Protein 9HEH (pdb70)

Foldseek 3Di:
DDPVVLVVVLQVLQQVLQVVLLVLLLVVLVLFVVLFVVLLVVLVVQQVVAQHDLVVNVVSQQVSCLVPVQWFKKWWWWDQCLRHNPQCVPCPPPQADVSSTSIKMWGAEPVRHIDIHGDDCCPPPPVNCLWVVCQVVVAWAKDQWDWDDDNHDIFIKIWTKGFNADPRHGTIIMITMGTLVSSQCSQQPSCPLVVQKGKWKAWLQQQTSYDPPVVRHSPHDPDDVVVNVCSPVQHKDKDWDQDPVVRFTKIKIKHWNDHPPNPRTIIMMIIHTSVSSSVVVVVD

Structure (mmCIF, N/CA/C/O backbone):
data_9HEH
#
_entry.id   9HEH
#
_cell.length_a   41.714
_cell.length_b   67.185
_cell.length_c   53.824
_cell.angle_alpha   90.00
_cell.angle_beta   97.60
_cell.angle_gamma   90.00
#
_symmetry.space_group_name_H-M   'P 1 21 1'
#
loop_
_entity.id
_entity.type
_entity.pdbx_description
1 polymer 'Methyl-accepting chemotaxis protein'
2 non-polymer 'CHOLINE ION'
3 non-polymer GLYCEROL
4 non-polymer 1,2-ETHANEDIOL
5 non-polymer 'SULFATE ION'
6 water water
#
loop_
_atom_site.group_PDB
_atom_site.id
_atom_site.type_symbol
_atom_site.label_atom_id
_atom_site.label_alt_id
_atom_site.label_comp_id
_atom_site.label_asym_id
_atom_site.label_entity_id
_atom_site.label_seq_id
_atom_site.pdbx_PDB_ins_code
_atom_site.Cartn_x
_atom_site.Cartn_y
_atom_site.Cartn_z
_atom_site.occupancy
_atom_site.B_iso_or_equiv
_atom_site.auth_seq_id
_atom_site.auth_comp_id
_atom_site.auth_asym_id
_atom_site.auth_atom_id
_atom_site.pdbx_PDB_model_num
ATOM 1 N N . GLN A 1 23 ? -22.591 45.778 9.030 1.00 84.96 23 GLN A N 1
ATOM 2 C CA A GLN A 1 23 ? -21.472 44.893 9.336 0.64 88.99 23 GLN A CA 1
ATOM 3 C CA B GLN A 1 23 ? -21.456 44.919 9.347 0.36 88.98 23 GLN A CA 1
ATOM 4 C C . GLN A 1 23 ? -20.389 44.971 8.259 1.00 90.56 23 GLN A C 1
ATOM 5 O O . GLN A 1 23 ? -20.697 44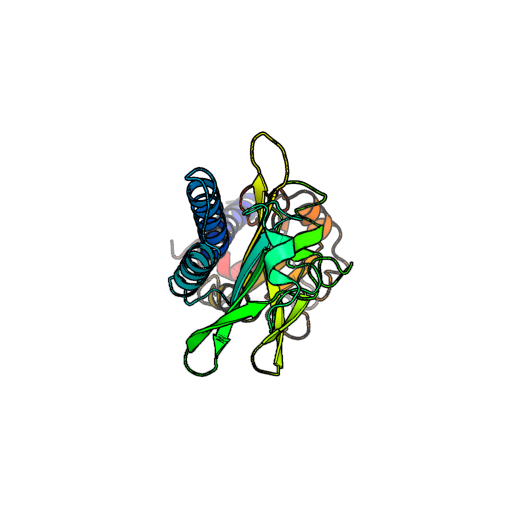.980 7.064 1.00 77.86 23 GLN A O 1
ATOM 16 N N . SER A 1 24 ? -19.127 45.016 8.685 1.00 78.14 24 SER A N 1
ATOM 17 C CA . SER A 1 24 ? -18.014 44.983 7.749 1.00 78.93 24 SER A CA 1
ATOM 18 C C . SER A 1 24 ? -17.843 43.570 7.190 1.00 84.51 24 SER A C 1
ATOM 19 O O . SER A 1 24 ? -18.431 42.600 7.681 1.00 65.47 24 SER A O 1
ATOM 22 N N . GLY A 1 25 ? -17.019 43.459 6.143 1.00 83.65 25 GLY A N 1
ATOM 23 C CA . GLY A 1 25 ? -16.771 42.159 5.540 1.00 80.87 25 GLY A CA 1
ATOM 24 C C . GLY A 1 25 ? -16.199 41.144 6.513 1.00 77.62 25 GLY A C 1
ATOM 25 O O . GLY A 1 25 ? -16.463 39.945 6.391 1.00 60.15 25 GLY A O 1
ATOM 26 N N . GLN A 1 26 ? -15.415 41.606 7.491 1.00 90.67 26 GLN A N 1
ATOM 27 C CA . GLN A 1 26 ? -14.869 40.705 8.501 1.00 86.30 26 GLN A CA 1
ATOM 28 C C . GLN A 1 26 ? -15.897 40.346 9.567 1.00 82.15 26 GLN A C 1
ATOM 29 O O . GLN A 1 26 ? -15.853 39.236 10.112 1.00 62.26 26 GLN A O 1
ATOM 35 N N . GLN A 1 27 ? -16.822 41.258 9.879 1.00 64.89 27 GLN A N 1
ATOM 36 C CA . GLN A 1 27 ? -17.908 40.914 10.793 1.00 76.71 27 GLN A CA 1
ATOM 37 C C . GLN A 1 27 ? -18.868 39.916 10.156 1.00 69.77 27 GLN A C 1
ATOM 38 O O . GLN A 1 27 ? -19.335 38.984 10.823 1.00 37.82 27 GLN A O 1
ATOM 44 N N . GLN A 1 28 ? -19.170 40.089 8.865 1.00 54.65 28 GLN A N 1
ATOM 45 C CA . GLN A 1 28 ? -20.028 39.127 8.179 1.00 56.62 28 GLN A CA 1
ATOM 46 C C . GLN A 1 28 ? -19.359 37.761 8.077 1.00 56.26 28 GLN A C 1
ATOM 47 O O . GLN A 1 28 ? -20.018 36.732 8.267 1.00 38.69 28 GLN A O 1
ATOM 53 N N . LYS A 1 29 ? -18.053 37.731 7.777 1.00 49.04 29 LYS A N 1
ATOM 54 C CA . LYS A 1 29 ? -17.323 36.465 7.764 1.00 63.86 29 LYS A CA 1
ATOM 55 C C . LYS A 1 29 ? -17.399 35.772 9.117 1.00 50.82 29 LYS A C 1
ATOM 56 O O . LYS A 1 29 ? -17.649 34.564 9.188 1.00 38.26 29 LYS A O 1
ATOM 62 N N . THR A 1 30 ? -17.202 36.523 10.203 1.00 45.73 30 THR A N 1
ATOM 63 C CA . THR A 1 30 ? -17.218 35.925 11.533 1.00 45.30 30 THR A CA 1
ATOM 64 C C . THR A 1 30 ? -18.594 35.363 11.879 1.00 49.79 30 THR A C 1
ATOM 65 O O . THR A 1 30 ? -18.695 34.276 12.454 1.00 38.29 30 THR A O 1
ATOM 69 N N . THR A 1 31 ? -19.667 36.074 11.525 1.00 40.72 31 THR A N 1
ATOM 70 C CA . THR A 1 31 ? -21.001 35.592 11.873 1.00 40.57 31 THR A CA 1
ATOM 71 C C . THR A 1 31 ? -21.329 34.297 11.137 1.00 36.92 31 THR A C 1
ATOM 72 O O . THR A 1 31 ? -21.861 33.351 11.731 1.00 33.05 31 THR A O 1
ATOM 76 N N . ALA A 1 32 ? -21.022 34.230 9.844 1.00 29.99 32 ALA A N 1
ATOM 77 C CA . ALA A 1 32 ? -21.235 32.972 9.136 1.00 28.15 32 ALA A CA 1
ATOM 78 C C . ALA A 1 32 ? -20.311 31.889 9.671 1.00 31.42 32 ALA A C 1
ATOM 79 O O . ALA A 1 32 ? -20.717 30.723 9.816 1.00 25.87 32 ALA A O 1
ATOM 81 N N . GLN A 1 33 ? -19.060 32.247 9.970 1.00 31.53 33 GLN A N 1
ATOM 82 C CA . GLN A 1 33 ? -18.138 31.243 10.480 1.00 32.93 33 GLN A CA 1
ATOM 83 C C . GLN A 1 33 ? -18.604 30.714 11.829 1.00 28.56 33 GLN A C 1
ATOM 84 O O . GLN A 1 33 ? -18.498 29.514 12.091 1.00 24.43 33 GLN A O 1
ATOM 90 N N . GLN A 1 34 ? -19.171 31.581 12.680 1.00 30.14 34 GLN A N 1
ATOM 91 C CA . GLN A 1 34 ? -19.674 31.110 13.970 1.00 27.78 34 GLN A CA 1
ATOM 92 C C . GLN A 1 34 ? -20.873 30.178 13.800 1.00 28.93 34 GLN A C 1
ATOM 93 O O . GLN A 1 34 ? -20.962 29.149 14.476 1.00 28.29 34 GLN A O 1
ATOM 99 N N . LEU A 1 35 ? -21.807 30.525 12.914 1.00 27.65 35 LEU A N 1
ATOM 100 C CA A LEU A 1 35 ? -22.953 29.658 12.643 0.50 23.99 35 LEU A CA 1
ATOM 101 C CA B LEU A 1 35 ? -22.946 29.647 12.671 0.50 23.99 35 LEU A CA 1
ATOM 102 C C . LEU A 1 35 ? -22.499 28.309 12.105 1.00 24.66 35 LEU A C 1
ATOM 103 O O . LEU A 1 35 ? -22.985 27.256 12.537 1.00 25.21 35 LEU A O 1
ATOM 112 N N . LEU A 1 36 ? -21.575 28.329 11.137 1.00 22.23 36 LEU A N 1
ATOM 113 C CA . LEU A 1 36 ? -21.066 27.072 10.588 1.00 20.51 36 LEU A CA 1
ATOM 114 C C . LEU A 1 36 ? -20.375 26.247 11.660 1.00 20.41 36 LEU A C 1
ATOM 115 O O . LEU A 1 36 ? -20.589 25.034 11.752 1.00 20.76 36 LEU A O 1
ATOM 120 N N . GLU A 1 37 ? -19.553 26.884 12.490 1.00 22.70 37 GLU A N 1
ATOM 121 C CA . GLU A 1 37 ? -18.876 26.112 13.529 1.00 20.68 37 GLU A CA 1
ATOM 122 C C . GLU A 1 37 ? -19.873 25.470 14.481 1.00 22.98 37 GLU A C 1
ATOM 123 O O . GLU A 1 37 ? -19.647 24.340 14.929 1.00 22.29 37 GLU A O 1
ATOM 129 N N . GLN A 1 38 ? -20.997 26.130 14.765 1.00 22.79 38 GLN A N 1
ATOM 130 C CA A GLN A 1 38 ? -22.017 25.519 15.617 0.47 22.84 38 GLN A CA 1
ATOM 131 C CA B GLN A 1 38 ? -21.996 25.504 15.625 0.53 22.83 38 GLN A CA 1
ATOM 132 C C . GLN A 1 38 ? -22.632 24.293 14.955 1.00 29.64 38 GLN A C 1
ATOM 133 O O . GLN A 1 38 ? -22.884 23.278 15.619 1.00 23.45 38 GLN A O 1
ATOM 144 N N . THR A 1 39 ? -22.892 24.371 13.644 1.00 21.96 39 THR A N 1
ATOM 145 C CA . THR A 1 39 ? -23.429 23.214 12.925 1.00 21.49 39 THR A CA 1
ATOM 146 C C . THR A 1 39 ? -22.436 22.061 12.921 1.00 25.18 39 THR A C 1
ATOM 147 O O . THR A 1 39 ? -22.821 20.887 13.058 1.00 22.48 39 THR A O 1
ATOM 151 N N . ALA A 1 40 ? -21.153 22.370 12.735 1.00 21.50 40 ALA A N 1
ATOM 152 C CA . ALA A 1 40 ? -20.154 21.315 12.753 1.00 20.23 40 ALA A CA 1
ATOM 153 C C . ALA A 1 40 ? -20.055 20.696 14.139 1.00 18.35 40 ALA A C 1
ATOM 154 O O . ALA A 1 40 ? -19.889 19.473 14.266 1.00 17.67 40 ALA A O 1
ATOM 156 N N . TYR A 1 41 ? -20.169 21.517 15.190 1.00 20.70 41 TYR A N 1
ATOM 157 C CA A TYR A 1 41 ? -20.090 20.995 16.550 0.59 21.60 41 TYR A CA 1
ATOM 158 C CA B TYR A 1 41 ? -20.079 20.979 16.545 0.41 21.57 41 TYR A CA 1
ATOM 159 C C . TYR A 1 41 ? -21.241 20.038 16.844 1.00 23.91 41 TYR A C 1
ATOM 160 O O . TYR A 1 41 ? -21.035 18.939 17.367 1.00 20.00 41 TYR A O 1
ATOM 177 N N . THR A 1 42 ? -22.475 20.446 16.526 1.00 23.86 42 THR A N 1
ATOM 178 C CA . THR A 1 42 ? -23.596 19.559 16.814 1.00 22.14 42 THR A CA 1
ATOM 179 C C . THR A 1 42 ? -23.606 18.365 15.872 1.00 28.77 42 THR A C 1
ATOM 180 O O . THR A 1 42 ? -24.080 17.281 16.249 1.00 27.88 42 THR A O 1
ATOM 184 N N . SER A 1 43 ? -23.054 18.515 14.666 1.00 20.78 43 SER A N 1
ATOM 185 C CA . SER A 1 43 ? -22.939 17.354 13.792 1.00 22.24 43 SER A CA 1
ATOM 186 C C . SER A 1 43 ? -21.926 16.372 14.357 1.00 23.70 43 SER A C 1
ATOM 187 O O . SER A 1 43 ? -22.165 15.159 14.369 1.00 22.96 43 SER A O 1
ATOM 190 N N . ALA A 1 44 ? -20.790 16.887 14.826 1.00 21.73 44 ALA A N 1
ATOM 191 C CA . ALA A 1 44 ? -19.786 16.022 15.443 1.00 21.80 44 ALA A CA 1
ATOM 192 C C . ALA A 1 44 ? -20.357 15.294 16.649 1.00 25.85 44 ALA A C 1
ATOM 193 O O . ALA A 1 44 ? -20.052 14.111 16.882 1.00 24.32 44 ALA A O 1
ATOM 195 N N . TYR A 1 45 ? -21.207 15.962 17.423 1.00 22.15 45 TYR A N 1
ATOM 196 C CA A TYR A 1 45 ? -21.745 15.313 18.613 0.51 22.28 45 TYR A CA 1
ATOM 197 C CA B TYR A 1 45 ? -21.731 15.304 18.611 0.49 22.31 45 TYR A CA 1
ATOM 198 C C . TYR A 1 45 ? -22.721 14.203 18.251 1.00 30.32 45 TYR A C 1
ATOM 199 O O . TYR A 1 45 ? -22.755 13.160 18.920 1.00 23.17 45 TYR A O 1
ATOM 216 N N . SER A 1 46 ? -23.519 14.402 17.195 1.00 27.05 46 SER A N 1
ATOM 217 C CA . SER A 1 46 ? -24.392 13.329 16.723 1.00 26.67 46 SER A CA 1
ATOM 218 C C . SER A 1 46 ? -23.584 12.098 16.339 1.00 20.87 46 SER A C 1
ATOM 219 O O . SER A 1 46 ? -24.004 10.964 16.592 1.00 25.29 46 SER A O 1
ATOM 222 N N . VAL A 1 47 ? -22.420 12.286 15.721 1.00 20.29 47 VAL A N 1
ATOM 223 C CA . VAL A 1 47 ? -21.588 11.125 15.429 1.00 19.38 47 VAL A CA 1
ATOM 224 C C . VAL A 1 47 ? -21.041 10.536 16.722 1.00 19.21 47 VAL A C 1
ATOM 225 O O . VAL A 1 47 ? -21.037 9.311 16.908 1.00 19.63 47 VAL A O 1
ATOM 229 N N . GLN A 1 48 ? -20.591 11.397 17.644 1.00 17.13 48 GLN A N 1
ATOM 230 C CA . GLN A 1 48 ? -20.109 10.881 18.931 1.00 16.99 48 GLN A CA 1
ATOM 231 C C . GLN A 1 48 ? -21.176 10.036 19.620 1.00 19.29 48 GLN A C 1
ATOM 232 O O . GLN A 1 48 ? -20.863 8.997 20.221 1.00 19.57 48 GLN A O 1
ATOM 238 N N . ASN A 1 49 ? -22.445 10.460 19.545 1.00 20.92 49 ASN A N 1
ATOM 239 C CA . ASN A 1 49 ? -23.524 9.724 20.205 1.00 20.40 49 ASN A CA 1
ATOM 240 C C . ASN A 1 49 ? -23.706 8.345 19.609 1.00 22.61 49 ASN A C 1
ATOM 241 O O . ASN A 1 49 ? -24.000 7.384 20.328 1.00 23.91 49 ASN A O 1
ATOM 246 N N . ARG A 1 50 ? -23.595 8.233 18.291 1.00 22.67 50 ARG A N 1
ATOM 247 C CA A ARG A 1 50 ? -23.716 6.919 17.672 0.67 22.81 50 ARG A CA 1
ATOM 248 C CA B ARG A 1 50 ? -23.718 6.916 17.682 0.33 23.03 50 ARG A CA 1
ATOM 249 C C . ARG A 1 50 ? -22.503 6.055 17.996 1.00 22.10 50 ARG A C 1
ATOM 250 O O . ARG A 1 50 ? -22.645 4.861 18.291 1.00 19.77 50 ARG A O 1
ATOM 265 N N . LEU A 1 51 ? -21.303 6.644 17.963 1.00 18.31 51 LEU A N 1
ATOM 266 C CA . LEU A 1 51 ? -20.114 5.875 18.296 1.00 17.12 51 LEU A CA 1
ATOM 267 C C . LEU A 1 51 ? -20.158 5.431 19.744 1.00 22.67 51 LEU A C 1
ATOM 268 O O . LEU A 1 51 ? -19.697 4.324 20.069 1.00 19.11 51 LEU A O 1
ATOM 273 N N . ASP A 1 52 ? -20.760 6.249 20.619 1.00 17.60 52 ASP A N 1
ATOM 274 C CA . ASP A 1 52 ? -20.825 5.926 22.044 1.00 18.01 52 ASP A CA 1
ATOM 275 C C . ASP A 1 52 ? -21.657 4.686 22.316 1.00 22.22 52 ASP A C 1
ATOM 276 O O . ASP A 1 52 ? -21.467 4.060 23.361 1.00 20.60 52 ASP A O 1
ATOM 281 N N . VAL A 1 53 ? -22.540 4.286 21.394 1.00 19.80 53 VAL A N 1
ATOM 282 C CA . VAL A 1 53 ? -23.226 3.003 21.547 1.00 21.49 53 VAL A CA 1
ATOM 283 C C . VAL A 1 53 ? -22.207 1.876 21.668 1.00 19.25 53 VAL A C 1
ATOM 284 O O . VAL A 1 53 ? -22.331 0.990 22.530 1.00 19.84 53 VAL A O 1
ATOM 288 N N . ALA A 1 54 ? -21.163 1.904 20.829 1.00 18.16 54 ALA A N 1
ATOM 289 C CA . ALA A 1 54 ? -20.135 0.868 20.901 1.00 15.04 54 ALA A CA 1
ATOM 290 C C . ALA A 1 54 ? -19.296 1.028 22.160 1.00 16.86 54 ALA A C 1
ATOM 291 O O . ALA A 1 54 ? -19.054 0.056 22.885 1.00 15.38 54 ALA A O 1
ATOM 293 N N . LEU A 1 55 ? -18.863 2.259 22.449 1.00 15.39 55 LEU A N 1
ATOM 294 C CA . LEU A 1 55 ? -18.028 2.507 23.614 1.00 15.82 55 LEU A CA 1
ATOM 295 C C . LEU A 1 55 ? -18.708 2.041 24.892 1.00 15.03 55 LEU A C 1
ATOM 296 O O . LEU A 1 55 ? -18.104 1.331 25.702 1.00 16.85 55 LEU A O 1
ATOM 301 N N . PHE A 1 56 ? -19.982 2.418 25.075 1.00 18.85 56 PHE A N 1
ATOM 302 C CA . PHE A 1 56 ? -20.711 2.053 26.286 1.00 20.35 56 PHE A CA 1
ATOM 303 C C . PHE A 1 56 ? -20.990 0.554 26.346 1.00 19.31 56 PHE A C 1
ATOM 304 O O . PHE A 1 56 ? -20.940 -0.043 27.425 1.00 18.96 56 PHE A O 1
ATOM 312 N N . ALA A 1 57 ? -21.304 -0.068 25.202 1.00 15.63 57 ALA A N 1
ATOM 313 C CA . ALA A 1 57 ? -21.506 -1.514 25.189 1.00 15.99 57 ALA A CA 1
ATOM 314 C C . ALA A 1 57 ? -20.236 -2.234 25.611 1.00 17.56 57 ALA A C 1
ATOM 315 O O . ALA A 1 57 ? -20.278 -3.187 26.411 1.00 17.65 57 ALA A O 1
ATOM 317 N N . ALA A 1 58 ? -19.093 -1.800 25.089 1.00 18.36 58 ALA A N 1
ATOM 318 C CA . ALA A 1 58 ? -17.840 -2.449 25.455 1.00 15.44 58 ALA A CA 1
ATOM 319 C C . ALA A 1 58 ? -17.487 -2.201 26.920 1.00 17.85 58 ALA A C 1
ATOM 320 O O . ALA A 1 58 ? -17.135 -3.137 27.649 1.00 17.68 58 ALA A O 1
ATOM 322 N N . ARG A 1 59 ? -17.602 -0.958 27.392 1.00 16.85 59 ARG A N 1
ATOM 323 C CA . ARG A 1 59 ? -17.325 -0.699 28.806 1.00 16.88 59 ARG A CA 1
ATOM 324 C C . ARG A 1 59 ? -18.243 -1.502 29.717 1.00 17.23 59 ARG A C 1
ATOM 325 O O . ARG A 1 59 ? -17.806 -2.032 30.753 1.00 19.52 59 ARG A O 1
ATOM 333 N N . ASP A 1 60 ? -19.523 -1.602 29.360 1.00 21.38 60 ASP A N 1
ATOM 334 C CA . ASP A 1 60 ? -20.465 -2.297 30.228 1.00 21.12 60 ASP A CA 1
ATOM 335 C C . ASP A 1 60 ? -20.167 -3.786 30.279 1.00 21.34 60 ASP A C 1
ATOM 336 O O . ASP A 1 60 ? -20.282 -4.408 31.341 1.00 20.80 60 ASP A O 1
ATOM 341 N N . LEU A 1 61 ? -19.784 -4.374 29.141 1.00 18.06 61 LEU A N 1
ATOM 342 C CA . LEU A 1 61 ? -19.433 -5.794 29.147 1.00 18.81 61 LEU A CA 1
ATOM 343 C C . LEU A 1 61 ? -18.163 -6.032 29.951 1.00 15.62 61 LEU A C 1
ATOM 344 O O . LEU A 1 61 ? -18.084 -7.013 30.703 1.00 18.66 61 LEU A O 1
ATOM 349 N N . VAL A 1 62 ? -17.165 -5.145 29.813 1.00 18.24 62 VAL A N 1
ATOM 350 C CA . VAL A 1 62 ? -15.941 -5.259 30.614 1.00 19.07 62 VAL A CA 1
ATOM 351 C C . VAL A 1 62 ? -16.277 -5.277 32.104 1.00 19.42 62 VAL A C 1
ATOM 352 O O . VAL A 1 62 ? -15.816 -6.156 32.853 1.00 19.21 62 VAL A O 1
ATOM 356 N N . GLN A 1 63 ? -17.102 -4.326 32.559 1.00 19.47 63 GLN A N 1
ATOM 357 C CA A GLN A 1 63 ? -17.506 -4.318 33.966 0.55 20.28 63 GLN A CA 1
ATOM 358 C CA B GLN A 1 63 ? -17.489 -4.326 33.968 0.45 20.31 63 GLN A CA 1
ATOM 359 C C . GLN A 1 63 ? -18.207 -5.619 34.337 1.00 21.51 63 GLN A C 1
ATOM 360 O O . GLN A 1 63 ? -17.966 -6.181 35.410 1.00 22.73 63 GLN A O 1
ATOM 371 N N . SER A 1 64 ? -19.088 -6.102 33.458 1.00 22.52 64 SER A N 1
ATOM 372 C CA . SER A 1 64 ? -19.860 -7.304 33.764 1.00 22.11 64 SER A CA 1
ATOM 373 C C . SER A 1 64 ? -18.964 -8.518 33.920 1.00 22.43 64 SER A C 1
ATOM 374 O O . SER A 1 64 ? -19.189 -9.348 34.812 1.00 23.58 64 SER A O 1
ATOM 377 N N . VAL A 1 65 ? -17.973 -8.674 33.035 1.00 21.58 65 VAL A N 1
ATOM 378 C CA . VAL A 1 65 ? -17.128 -9.857 33.132 1.00 23.11 65 VAL A CA 1
ATOM 379 C C . VAL A 1 65 ? -16.087 -9.712 34.236 1.00 20.90 65 VAL A C 1
ATOM 380 O O . VAL A 1 65 ? -15.614 -10.730 34.759 1.00 22.51 65 VAL A O 1
ATOM 384 N N . ILE A 1 66 ? -15.715 -8.490 34.615 1.00 21.26 66 ILE A N 1
ATOM 385 C CA . ILE A 1 66 ? -14.872 -8.341 35.797 1.00 22.87 66 ILE A CA 1
ATOM 386 C C . ILE A 1 66 ? -15.634 -8.791 37.030 1.00 23.56 66 ILE A C 1
ATOM 387 O O . ILE A 1 66 ? -15.108 -9.543 37.865 1.00 28.37 66 ILE A O 1
ATOM 392 N N . SER A 1 67 ? -16.909 -8.409 37.128 1.00 25.50 67 SER A N 1
ATOM 393 C CA . SER A 1 67 ? -17.727 -8.842 38.258 1.00 23.56 67 SER A CA 1
ATOM 394 C C . SER A 1 67 ? -17.939 -10.347 38.245 1.00 30.56 67 SER A C 1
ATOM 395 O O . SER A 1 67 ? -17.891 -10.997 39.298 1.00 30.79 67 SER A O 1
ATOM 398 N N . LEU A 1 68 ? -18.193 -10.917 37.068 1.00 26.45 68 LEU A N 1
ATOM 399 C CA . LEU A 1 68 ? -18.376 -12.363 36.968 1.00 33.05 68 LEU A CA 1
ATOM 400 C C . LEU A 1 68 ? -17.145 -13.099 37.471 1.00 26.88 68 LEU A C 1
ATOM 401 O O . LEU A 1 68 ? -17.253 -14.068 38.234 1.00 29.24 68 LEU A O 1
ATOM 406 N N . ARG A 1 69 ? -15.966 -12.634 37.065 1.00 30.21 69 ARG A N 1
ATOM 407 C CA . ARG A 1 69 ? -14.717 -13.245 37.495 1.00 30.48 69 ARG A CA 1
ATOM 408 C C . ARG A 1 69 ? -14.491 -13.049 38.992 1.00 36.54 69 ARG A C 1
ATOM 409 O O . ARG A 1 69 ? -14.055 -13.980 39.686 1.00 37.36 69 ARG A O 1
ATOM 417 N N . GLU A 1 70 ? -14.803 -11.853 39.507 1.00 29.31 70 GLU A N 1
ATOM 418 C CA A GLU A 1 70 ? -14.618 -11.571 40.931 0.50 35.80 70 GLU A CA 1
ATOM 419 C CA B GLU A 1 70 ? -14.610 -11.575 40.928 0.50 35.82 70 GLU A CA 1
ATOM 420 C C . GLU A 1 70 ? -15.477 -12.477 41.801 1.00 35.67 70 GLU A C 1
ATOM 421 O O . GLU A 1 70 ? -15.115 -12.765 42.947 1.00 45.32 70 GLU A O 1
ATOM 432 N N . ALA A 1 71 ? -16.609 -12.945 41.281 1.00 39.36 71 ALA A N 1
ATOM 433 C CA . ALA A 1 71 ? -17.447 -13.852 42.054 1.00 43.01 71 ALA A CA 1
ATOM 434 C C . ALA A 1 71 ? -16.844 -15.246 42.181 1.00 53.72 71 ALA A C 1
ATOM 435 O O . ALA A 1 71 ? -17.389 -16.074 42.919 1.00 42.29 71 ALA A O 1
ATOM 437 N N . GLY A 1 72 ? -15.746 -15.529 41.485 1.00 30.30 72 GLY A N 1
ATOM 438 C CA . GLY A 1 72 ? -15.088 -16.815 41.612 1.00 29.00 72 GLY A CA 1
ATOM 439 C C . GLY A 1 72 ? -15.680 -17.897 40.737 1.00 28.84 72 GLY A C 1
ATOM 440 O O . GLY A 1 72 ? -16.882 -17.885 40.438 1.00 36.43 72 GLY A O 1
ATOM 441 N N . ALA A 1 73 ? -14.828 -18.848 40.331 1.00 35.70 73 ALA A N 1
ATOM 442 C CA . ALA A 1 73 ? -15.167 -19.989 39.487 1.00 35.79 73 ALA A CA 1
ATOM 443 C C . ALA A 1 73 ? -16.073 -19.582 38.337 1.00 24.58 73 ALA A C 1
ATOM 444 O O . ALA A 1 73 ? -17.112 -20.221 38.123 1.00 28.25 73 ALA A O 1
ATOM 446 N N . PRO A 1 74 ? -15.711 -18.563 37.563 1.00 29.59 74 PRO A N 1
ATOM 447 C CA . PRO A 1 74 ? -16.647 -18.048 36.567 1.00 25.55 74 PRO A CA 1
ATOM 448 C C . PRO A 1 74 ? -16.851 -19.050 35.440 1.00 27.86 74 PRO A C 1
ATOM 449 O O . PRO A 1 74 ? -15.955 -19.831 35.102 1.00 27.66 74 PRO A O 1
ATOM 453 N N . ASP A 1 75 ? -18.070 -19.051 34.896 1.00 24.30 75 ASP A N 1
ATOM 454 C CA . ASP A 1 75 ? -18.433 -19.953 33.808 1.00 24.20 75 ASP A CA 1
ATOM 455 C C . ASP A 1 75 ? -18.237 -19.242 32.479 1.00 22.87 75 ASP A C 1
ATOM 456 O O . ASP A 1 75 ? -18.768 -18.145 32.272 1.00 19.45 75 ASP A O 1
ATOM 461 N N . ARG A 1 76 ? -17.524 -19.888 31.560 1.00 20.03 76 ARG A N 1
ATOM 462 C CA . ARG A 1 76 ? -17.438 -19.351 30.203 1.00 21.23 76 ARG A CA 1
ATOM 463 C C . ARG A 1 76 ? -18.817 -19.192 29.568 1.00 17.58 76 ARG A C 1
ATOM 464 O O . ARG A 1 76 ? -19.063 -18.213 28.855 1.00 16.75 76 ARG A O 1
ATOM 472 N N . ALA A 1 77 ? -19.731 -20.141 29.801 1.00 19.72 77 ALA A N 1
ATOM 473 C CA . ALA A 1 77 ? -21.057 -20.038 29.188 1.00 18.18 77 ALA A CA 1
ATOM 474 C C . ALA A 1 77 ? -21.790 -18.778 29.636 1.00 22.31 77 ALA A C 1
ATOM 475 O O . ALA A 1 77 ? -22.547 -18.197 28.854 1.00 20.29 77 ALA A O 1
ATOM 477 N N . THR A 1 78 ? -21.594 -18.347 30.881 1.00 19.16 78 THR A N 1
ATOM 478 C CA . THR A 1 78 ? -22.242 -17.120 31.330 1.00 17.94 78 THR A CA 1
ATOM 479 C C . THR A 1 78 ? -21.620 -15.912 30.664 1.00 19.99 78 THR A C 1
ATOM 480 O O . THR A 1 78 ? -22.341 -15.022 30.187 1.00 18.93 78 THR A O 1
ATOM 484 N N . ALA A 1 79 ? -20.287 -15.875 30.577 1.00 17.43 79 ALA A N 1
ATOM 485 C CA . ALA A 1 79 ? -19.631 -14.761 29.888 1.00 20.46 79 ALA A CA 1
ATOM 486 C C . ALA A 1 79 ? -20.052 -14.698 28.420 1.00 18.24 79 ALA A C 1
ATOM 487 O O . ALA A 1 79 ? -20.236 -13.603 27.851 1.00 17.87 79 ALA A O 1
ATOM 489 N N . GLU A 1 80 ? -20.194 -15.874 27.790 1.00 16.99 80 GLU A N 1
ATOM 490 C CA . GLU A 1 80 ? -20.687 -15.944 26.418 1.00 16.39 80 GLU A CA 1
ATOM 491 C C . GLU A 1 80 ? -22.107 -15.407 26.313 1.00 18.19 80 GLU A C 1
ATOM 492 O O . GLU A 1 80 ? -22.456 -14.732 25.332 1.00 17.22 80 GLU A O 1
ATOM 498 N N . GLN A 1 81 ? -22.956 -15.707 27.297 1.00 16.98 81 GLN A N 1
ATOM 499 C CA . GLN A 1 81 ? -24.313 -15.171 27.260 1.00 18.03 81 GLN A CA 1
ATOM 500 C C . GLN A 1 81 ? -24.310 -13.652 27.398 1.00 19.91 81 GLN A C 1
ATOM 501 O O . GLN A 1 81 ? -25.073 -12.966 26.714 1.00 18.02 81 GLN A O 1
ATOM 507 N N . LEU A 1 82 ? -23.478 -13.118 28.297 1.00 19.18 82 LEU A N 1
ATOM 508 C CA . LEU A 1 82 ? -23.389 -11.670 28.451 1.00 17.75 82 LEU A CA 1
ATOM 509 C C . LEU A 1 82 ? -22.941 -11.026 27.153 1.00 16.61 82 LEU A C 1
ATOM 510 O O . LEU A 1 82 ? -23.421 -9.946 26.773 1.00 19.73 82 LEU A O 1
ATOM 515 N N . LEU A 1 83 ? -22.003 -11.676 26.461 1.00 18.79 83 LEU A N 1
ATOM 516 C CA . LEU A 1 83 ? -21.517 -11.156 25.190 1.00 18.16 83 LEU A CA 1
ATOM 517 C C . LEU A 1 83 ? -22.620 -11.169 24.140 1.00 18.46 83 LEU A C 1
ATOM 518 O O . LEU A 1 83 ? -22.811 -10.182 23.412 1.00 15.69 83 LEU A O 1
ATOM 523 N N . LYS A 1 84 ? -23.362 -12.281 24.047 1.00 15.66 84 LY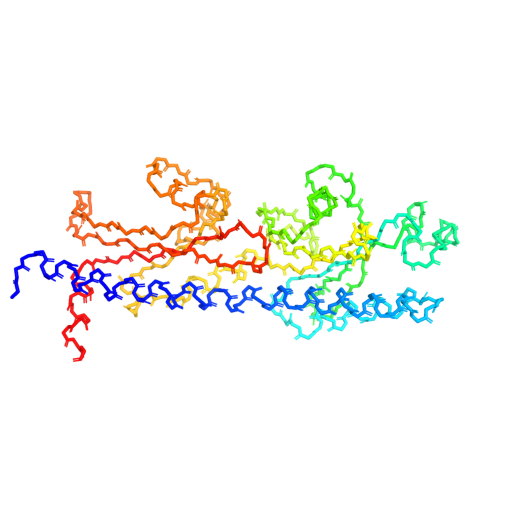S A N 1
ATOM 524 C CA . LYS A 1 84 ? -24.485 -12.357 23.115 1.00 16.29 84 LYS A CA 1
ATOM 525 C C . LYS A 1 84 ? -25.541 -11.313 23.442 1.00 17.01 84 LYS A C 1
ATOM 526 O O . LYS A 1 84 ? -26.042 -10.629 22.540 1.00 18.20 84 LYS A O 1
ATOM 532 N N . ASN A 1 85 ? -25.883 -11.164 24.733 1.00 20.10 85 ASN A N 1
ATOM 533 C CA . ASN A 1 85 ? -26.898 -10.186 25.128 1.00 19.58 85 ASN A CA 1
ATOM 534 C C . ASN A 1 85 ? -26.472 -8.779 24.739 1.00 18.38 85 ASN A C 1
ATOM 535 O O . ASN A 1 85 ? -27.306 -7.966 24.306 1.00 20.40 85 ASN A O 1
ATOM 540 N N . ALA A 1 86 ? -25.180 -8.474 24.900 1.00 17.85 86 ALA A N 1
ATOM 541 C CA . ALA A 1 86 ? -24.678 -7.137 24.586 1.00 22.80 86 ALA A CA 1
ATOM 542 C C . ALA A 1 86 ? -24.861 -6.820 23.109 1.00 20.17 86 ALA A C 1
ATOM 543 O O . ALA A 1 86 ? -25.315 -5.726 22.750 1.00 19.55 86 ALA A O 1
ATOM 545 N N . LEU A 1 87 ? -24.542 -7.772 22.226 1.00 17.05 87 LEU A N 1
ATOM 546 C CA . LEU A 1 87 ? -24.769 -7.516 20.807 1.00 17.27 87 LEU A CA 1
ATOM 547 C C . LEU A 1 87 ? -26.262 -7.443 20.498 1.00 19.20 87 LEU A C 1
ATOM 548 O O . LEU A 1 87 ? -26.706 -6.570 19.736 1.00 18.18 87 LEU A O 1
ATOM 553 N N . LYS A 1 88 ? -27.062 -8.341 21.100 1.00 18.94 88 LYS A N 1
ATOM 554 C CA . LYS A 1 88 ? -28.495 -8.350 20.815 1.00 23.06 88 LYS A CA 1
ATOM 555 C C . LYS A 1 88 ? -29.142 -7.020 21.173 1.00 24.68 88 LYS A C 1
ATOM 556 O O . LYS A 1 88 ? -30.056 -6.563 20.471 1.00 22.22 88 LYS A O 1
ATOM 562 N N . SER A 1 89 ? -28.657 -6.371 22.230 1.00 22.68 89 SER A N 1
ATOM 563 C CA A SER A 1 89 ? -29.213 -5.108 22.706 0.55 19.93 89 SER A CA 1
ATOM 564 C CA B SER A 1 89 ? -29.266 -5.124 22.672 0.45 20.04 89 SER A CA 1
ATOM 565 C C . SER A 1 89 ? -28.936 -3.936 21.779 1.00 20.28 89 SER A C 1
ATOM 566 O O . SER A 1 89 ? -29.532 -2.871 21.970 1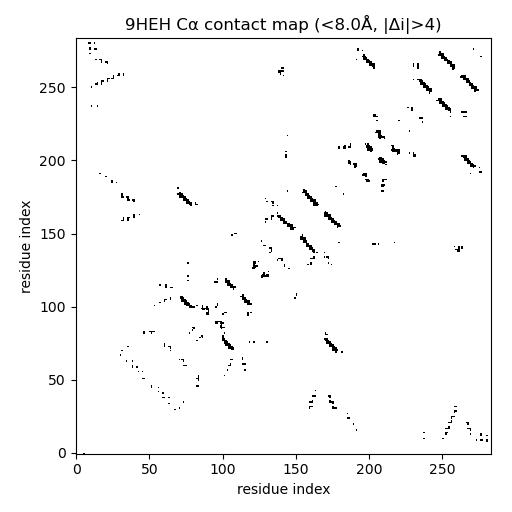.00 24.89 89 SER A O 1
ATOM 571 N N . HIS A 1 90 ? -28.019 -4.074 20.820 1.00 20.22 90 HIS A N 1
ATOM 572 C CA . HIS A 1 90 ? -27.562 -2.933 20.021 1.00 22.87 90 HIS A CA 1
ATOM 573 C C . HIS A 1 90 ? -27.563 -3.304 18.548 1.00 17.91 90 HIS A C 1
ATOM 574 O O . HIS A 1 90 ? -26.520 -3.646 17.975 1.00 18.41 90 HIS A O 1
ATOM 581 N N . PRO A 1 91 ? -28.716 -3.185 17.889 1.00 19.54 91 PRO A N 1
ATOM 582 C CA . PRO A 1 91 ? -28.828 -3.616 16.484 1.00 18.06 91 PRO A CA 1
ATOM 583 C C . PRO A 1 91 ? -27.842 -2.955 15.525 1.00 21.05 91 PRO A C 1
ATOM 584 O O . PRO A 1 91 ? -27.522 -3.555 14.487 1.00 22.00 91 PRO A O 1
ATOM 588 N N . ASP A 1 92 ? -27.366 -1.744 15.830 1.00 20.46 92 ASP A N 1
ATOM 589 C CA A ASP A 1 92 ? -26.476 -1.068 14.898 0.65 22.49 92 ASP A CA 1
ATOM 590 C CA B ASP A 1 92 ? -26.460 -1.004 14.957 0.35 22.40 92 ASP A CA 1
ATOM 591 C C . ASP A 1 92 ? -25.042 -1.568 14.978 1.00 22.06 92 ASP A C 1
ATOM 592 O O . ASP A 1 92 ? -24.260 -1.287 14.063 1.00 19.04 92 ASP A O 1
ATOM 601 N N . LEU A 1 93 ? -24.680 -2.319 16.019 1.00 16.37 93 LEU A N 1
ATOM 602 C CA . LEU A 1 93 ? -23.339 -2.866 16.101 1.00 13.44 93 LEU A CA 1
ATOM 603 C C . LEU A 1 93 ? -23.194 -4.045 15.150 1.00 14.07 93 LEU A C 1
ATOM 604 O O . LEU A 1 93 ? -24.107 -4.864 15.012 1.00 17.90 93 LEU A O 1
ATOM 609 N N . LEU A 1 94 ? -22.031 -4.117 14.493 1.00 13.44 94 LEU A N 1
ATOM 610 C CA . LEU A 1 94 ? -21.718 -5.232 13.600 1.00 11.91 94 LEU A CA 1
ATOM 611 C C . LEU A 1 94 ? -21.390 -6.497 14.382 1.00 14.38 94 LEU A C 1
ATOM 612 O O . LEU A 1 94 ? -21.773 -7.607 13.987 1.00 15.50 94 LEU A O 1
ATOM 617 N N . SER A 1 95 ? -20.639 -6.358 15.464 1.00 14.30 95 SER A N 1
ATOM 618 C CA . SER A 1 95 ? -20.143 -7.492 16.225 1.00 12.31 95 SER A CA 1
ATOM 619 C C . SER A 1 95 ? -19.577 -6.957 17.533 1.00 12.10 95 SER A C 1
ATOM 620 O O . SER A 1 95 ? -19.452 -5.743 17.727 1.00 13.10 95 SER A O 1
ATOM 623 N N . MET A 1 96 ? -19.260 -7.885 18.432 1.00 12.12 96 MET A N 1
ATOM 624 C CA . MET A 1 96 ? -18.541 -7.605 19.666 1.00 13.21 96 MET A CA 1
ATOM 625 C C . MET A 1 96 ? -17.611 -8.777 19.922 1.00 12.96 96 MET A C 1
ATOM 626 O O . MET A 1 96 ? -17.865 -9.888 19.464 1.00 14.62 96 MET A O 1
ATOM 631 N N . SER A 1 97 ? -16.541 -8.534 20.680 1.00 12.63 97 SER A N 1
ATOM 632 C CA . SER A 1 97 ? -15.596 -9.598 20.980 1.00 12.71 97 SER A CA 1
ATOM 633 C C . SER A 1 97 ? -15.174 -9.520 22.436 1.00 15.04 97 SER A C 1
ATOM 634 O O . SER A 1 97 ? -15.237 -8.462 23.077 1.00 14.30 97 SER A O 1
ATOM 637 N N . LEU A 1 98 ? -14.736 -10.669 22.941 1.00 15.16 98 LEU A N 1
ATOM 638 C CA . LEU A 1 98 ? -14.278 -10.844 24.319 1.00 15.50 98 LEU A CA 1
ATOM 639 C C . LEU A 1 98 ? -13.088 -11.786 24.288 1.00 14.39 98 LEU A C 1
ATOM 640 O O . LEU A 1 98 ? -13.239 -12.944 23.897 1.00 15.94 98 LEU A O 1
ATOM 645 N N . ALA A 1 99 ? -11.911 -11.309 24.698 1.00 13.50 99 ALA A N 1
ATOM 646 C CA . ALA A 1 99 ? -10.696 -12.096 24.567 1.00 15.23 99 ALA A CA 1
ATOM 647 C C . ALA A 1 99 ? -9.873 -11.940 25.825 1.00 13.95 99 ALA A C 1
ATOM 648 O O . ALA A 1 99 ? -9.753 -10.836 26.350 1.00 14.70 99 ALA A O 1
ATOM 650 N N . TRP A 1 100 ? -9.348 -13.071 26.315 1.00 14.08 100 TRP A N 1
ATOM 651 C CA . TRP A 1 100 ? -8.585 -13.083 27.557 1.00 14.92 100 TRP A CA 1
ATOM 652 C C . TRP A 1 100 ? -7.152 -13.539 27.333 1.00 17.73 100 TRP A C 1
ATOM 653 O O . TRP A 1 100 ? -6.856 -14.326 26.429 1.00 15.90 100 TRP A O 1
ATOM 664 N N . GLU A 1 101 ? -6.271 -13.048 28.209 1.00 15.87 101 GLU A N 1
ATOM 665 C CA . GLU A 1 101 ? -4.907 -13.528 2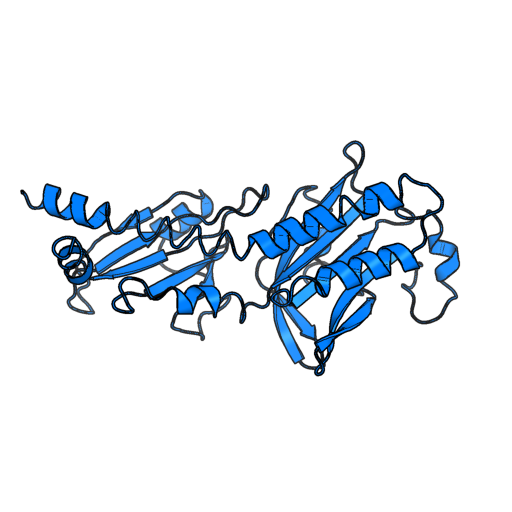8.303 1.00 15.60 101 GLU A CA 1
ATOM 666 C C . GLU A 1 101 ? -4.892 -14.983 28.787 1.00 16.29 101 GLU A C 1
ATOM 667 O O . GLU A 1 101 ? -5.904 -15.491 29.268 1.00 19.07 101 GLU A O 1
ATOM 673 N N . PRO A 1 102 ? -3.764 -15.680 28.643 1.00 18.53 102 PRO A N 1
ATOM 674 C CA . PRO A 1 102 ? -3.707 -17.090 29.071 1.00 19.98 102 PRO A CA 1
ATOM 675 C C . PRO A 1 102 ? -4.095 -17.263 30.536 1.00 18.98 102 PRO A C 1
ATOM 676 O O . PRO A 1 102 ? -3.553 -16.597 31.418 1.00 21.15 102 PRO A O 1
ATOM 680 N N . ASN A 1 103 ? -5.074 -18.139 30.777 1.00 17.92 103 ASN A N 1
ATOM 681 C CA . ASN A 1 103 ? -5.658 -18.465 32.083 1.00 15.93 103 ASN A CA 1
ATOM 682 C C . ASN A 1 103 ? -6.263 -17.265 32.807 1.00 22.23 103 ASN A C 1
ATOM 683 O O . ASN A 1 103 ? -6.591 -17.367 34.001 1.00 21.12 103 ASN A O 1
ATOM 688 N N . ALA A 1 104 ? -6.471 -16.137 32.123 1.00 17.16 104 ALA A N 1
ATOM 689 C CA . ALA A 1 104 ? -6.837 -14.926 32.842 1.00 18.37 104 ALA A CA 1
ATOM 690 C C . ALA A 1 104 ? -8.320 -14.836 33.189 1.00 16.53 104 ALA A C 1
ATOM 691 O O . ALA A 1 104 ? -8.694 -13.975 34.001 1.00 21.66 104 ALA A O 1
ATOM 693 N N . PHE A 1 105 ? -9.186 -15.661 32.589 1.00 18.27 105 PHE A N 1
ATOM 694 C CA . PHE A 1 105 ? -10.611 -15.633 32.945 1.00 22.71 105 PHE A CA 1
ATOM 695 C C . PHE A 1 105 ? -10.880 -16.571 34.121 1.00 21.97 105 PHE A C 1
ATOM 696 O O . PHE A 1 105 ? -11.267 -16.122 35.205 1.00 21.80 105 PHE A O 1
ATOM 704 N N . ASP A 1 106 ? -10.714 -17.881 33.896 1.00 19.90 106 ASP A N 1
ATOM 705 C CA . ASP A 1 106 ? -11.059 -18.911 34.864 1.00 20.51 106 ASP A CA 1
ATOM 706 C C . ASP A 1 106 ? -9.864 -19.743 35.311 1.00 20.84 106 ASP A C 1
ATOM 707 O O . ASP A 1 106 ? -10.032 -20.609 36.180 1.00 23.46 106 ASP A O 1
ATOM 712 N N . GLY A 1 107 ? -8.676 -19.511 34.752 1.00 19.66 107 GLY A N 1
ATOM 713 C CA . GLY A 1 107 ? -7.503 -20.299 35.095 1.00 22.96 107 GLY A CA 1
ATOM 714 C C . GLY A 1 107 ? -7.560 -21.735 34.637 1.00 23.75 107 GLY A C 1
ATOM 715 O O . GLY A 1 107 ? -6.819 -22.578 35.152 1.00 23.98 107 GLY A O 1
ATOM 716 N N . LYS A 1 108 ? -8.417 -22.047 33.659 1.00 20.09 108 LYS A N 1
ATOM 717 C CA . LYS A 1 108 ? -8.691 -23.434 33.289 1.00 22.64 108 LYS A CA 1
ATOM 718 C C . LYS A 1 108 ? -8.512 -23.694 31.795 1.00 20.09 108 LYS A C 1
ATOM 719 O O . LYS A 1 108 ? -9.074 -24.671 31.275 1.00 20.44 108 LYS A O 1
ATOM 725 N N . ASP A 1 109 ? -7.702 -22.877 31.102 1.00 18.19 109 ASP A N 1
ATOM 726 C CA . ASP A 1 109 ? -7.512 -23.057 29.659 1.00 18.00 109 ASP A CA 1
ATOM 727 C C . ASP A 1 109 ? -7.154 -24.495 29.295 1.00 17.47 109 ASP A C 1
ATOM 728 O O . ASP A 1 109 ? -7.616 -25.014 28.281 1.00 18.95 109 ASP A O 1
ATOM 733 N N . GLN A 1 110 ? -6.317 -25.148 30.104 1.00 19.16 110 GLN A N 1
ATOM 734 C CA . GLN A 1 110 ? -5.860 -26.480 29.717 1.00 19.77 110 GLN A CA 1
ATOM 735 C C . GLN A 1 110 ? -7.008 -27.478 29.628 1.00 19.40 110 GLN A C 1
ATOM 736 O O . GLN A 1 110 ? -6.891 -28.469 28.902 1.00 20.77 110 GLN A O 1
ATOM 742 N N . GLN A 1 111 ? -8.135 -27.233 30.312 1.00 21.64 111 GLN A N 1
ATOM 743 C CA . GLN A 1 111 ? -9.273 -28.149 30.205 1.00 22.18 111 GLN A CA 1
ATOM 744 C C . GLN A 1 111 ? -9.925 -28.132 28.825 1.00 19.47 111 GLN A C 1
ATOM 745 O O . GLN A 1 111 ? -10.651 -29.071 28.478 1.00 23.78 111 GLN A O 1
ATOM 751 N N . TYR A 1 112 ? -9.716 -27.082 28.039 1.00 21.52 112 TYR A N 1
ATOM 752 C CA . TYR A 1 112 ? -10.448 -26.950 26.785 1.00 20.88 112 TYR A CA 1
ATOM 753 C C . TYR A 1 112 ? -9.657 -27.391 25.564 1.00 23.05 112 TYR A C 1
ATOM 754 O O . TYR A 1 112 ? -10.247 -27.529 24.487 1.00 26.31 112 TYR A O 1
ATOM 763 N N . VAL A 1 113 ? -8.348 -27.596 25.701 1.00 20.67 113 VAL A N 1
ATOM 764 C CA . VAL A 1 113 ? -7.486 -27.935 24.569 1.00 21.25 113 VAL A CA 1
ATOM 765 C C . VAL A 1 113 ? -8.000 -29.168 23.822 1.00 23.94 113 VAL A C 1
ATOM 766 O O . VAL A 1 113 ? -8.039 -29.185 22.584 1.00 26.25 113 VAL A O 1
ATOM 770 N N . SER A 1 114 ? -8.404 -30.210 24.548 1.00 23.54 114 SER A N 1
ATOM 771 C CA . SER A 1 114 ? -8.824 -31.454 23.910 1.00 24.48 114 SER A CA 1
ATOM 772 C C . SER A 1 114 ? -10.283 -31.455 23.464 1.00 27.63 114 SER A C 1
ATOM 773 O O . SER A 1 114 ? -10.733 -32.453 22.892 1.00 29.40 114 SER A O 1
ATOM 776 N N . GLN A 1 115 ? -11.046 -30.382 23.741 1.00 31.58 115 GLN A N 1
ATOM 777 C CA A GLN A 1 115 ? -12.459 -30.320 23.388 0.52 32.47 115 GLN A CA 1
ATOM 778 C CA B GLN A 1 115 ? -12.453 -30.341 23.380 0.48 32.48 115 GLN A CA 1
ATOM 779 C C . GLN A 1 115 ? -12.631 -29.818 21.955 1.00 30.06 115 GLN A C 1
ATOM 780 O O . GLN A 1 115 ? -11.781 -29.077 21.441 1.00 29.06 115 GLN A O 1
ATOM 791 N N . PRO A 1 116 ? -13.717 -30.195 21.273 1.00 32.43 116 PRO A N 1
ATOM 792 C CA . PRO A 1 116 ? -13.905 -29.733 19.894 1.00 26.91 116 PRO A CA 1
ATOM 793 C C . PRO A 1 116 ? -14.152 -28.237 19.806 1.00 29.50 116 PRO A C 1
ATOM 794 O O . PRO A 1 116 ? -14.763 -27.622 20.686 1.00 28.32 116 PRO A O 1
ATOM 798 N N . GLU A 1 117 ? -13.673 -27.658 18.708 1.00 30.64 117 GLU A N 1
ATOM 799 C CA . GLU A 1 117 ? -14.005 -26.281 18.351 1.00 26.82 117 GLU A CA 1
ATOM 800 C C . GLU A 1 117 ? -13.600 -25.313 19.460 1.00 24.76 117 GLU A C 1
ATOM 801 O O . GLU A 1 117 ? -14.322 -24.371 19.800 1.00 25.31 117 GLU A O 1
ATOM 807 N N . GLN A 1 118 ? -12.437 -25.564 20.045 1.00 22.79 118 GLN A N 1
ATOM 808 C CA . GLN A 1 118 ? -11.834 -24.634 20.981 1.00 20.32 118 GLN A CA 1
ATOM 809 C C . GLN A 1 118 ? -10.559 -24.066 20.381 1.00 20.62 118 GLN A C 1
ATOM 810 O O . GLN A 1 118 ? -10.027 -24.563 19.383 1.00 25.90 118 GLN A O 1
ATOM 816 N N . ASP A 1 119 ? -10.076 -22.993 21.008 1.00 18.35 119 ASP A N 1
ATOM 817 C CA . ASP A 1 119 ? -8.759 -22.481 20.709 1.00 19.29 119 ASP A CA 1
ATOM 818 C C . ASP A 1 119 ? -7.714 -23.574 20.949 1.00 19.44 119 ASP A C 1
ATOM 819 O O . ASP A 1 119 ? -7.864 -24.378 21.868 1.00 20.53 119 ASP A O 1
ATOM 824 N N . PRO A 1 120 ? -6.646 -23.614 20.143 1.00 20.64 120 PRO A N 1
ATOM 825 C CA . PRO A 1 120 ? -5.659 -24.705 20.275 1.00 25.78 120 PRO A CA 1
ATOM 826 C C . PRO A 1 120 ? -5.003 -24.785 21.644 1.00 21.65 120 PRO A C 1
ATOM 827 O O . PRO A 1 120 ? -4.565 -25.875 22.047 1.00 23.29 120 PRO A O 1
ATOM 831 N N . LYS A 1 121 ? -4.891 -23.670 22.369 1.00 19.29 121 LYS A N 1
ATOM 832 C CA . LYS A 1 121 ? -4.366 -23.698 23.727 1.00 21.29 121 LYS A CA 1
ATOM 833 C C . LYS A 1 121 ? -5.437 -23.408 24.772 1.00 16.08 121 LYS A C 1
ATOM 834 O O . LYS A 1 121 ? -5.100 -23.143 25.936 1.00 19.61 121 LYS A O 1
ATOM 840 N N . GLY A 1 122 ? -6.709 -23.501 24.397 1.00 17.95 122 GLY A N 1
ATOM 841 C CA . GLY A 1 122 ? -7.780 -23.359 25.366 1.00 17.16 122 GLY A CA 1
ATOM 842 C C . GLY A 1 122 ? -8.054 -21.928 25.784 1.00 18.65 122 GLY A C 1
ATOM 843 O O . GLY A 1 122 ? -8.801 -21.715 26.742 1.00 17.05 122 GLY A O 1
ATOM 844 N N . ARG A 1 123 ? -7.501 -20.948 25.074 1.00 17.33 123 ARG A N 1
ATOM 845 C CA . ARG A 1 123 ? -7.764 -19.545 25.386 1.00 15.98 123 ARG A CA 1
ATOM 846 C C . ARG A 1 123 ? -9.261 -19.246 25.308 1.00 16.59 123 ARG A C 1
ATOM 847 O O . ARG A 1 123 ? -9.989 -19.844 24.512 1.00 17.16 123 ARG A O 1
ATOM 855 N N . PHE A 1 124 ? -9.726 -18.299 26.139 1.00 15.59 124 PHE A N 1
ATOM 856 C CA . PHE A 1 124 ? -11.126 -17.858 26.114 1.00 15.35 124 PHE A CA 1
ATOM 857 C C . PHE A 1 124 ? -11.181 -16.654 25.189 1.00 14.90 124 PHE A C 1
ATOM 858 O O . PHE A 1 124 ? -10.923 -15.525 25.603 1.00 16.05 124 PHE A O 1
ATOM 866 N N . VAL A 1 125 ? -11.520 -16.905 23.919 1.00 15.67 125 VAL A N 1
ATOM 867 C CA . VAL A 1 125 ? -11.394 -15.896 22.864 1.00 13.18 125 VAL A CA 1
ATOM 868 C C . VAL A 1 125 ? -12.589 -16.036 21.926 1.00 18.11 125 VAL A C 1
ATOM 869 O O . VAL A 1 125 ? -12.637 -16.950 21.096 1.00 17.89 125 VAL A O 1
ATOM 873 N N . ARG A 1 126 ? -13.557 -15.120 22.045 1.00 14.71 126 ARG A N 1
ATOM 874 C CA . ARG A 1 126 ? -14.855 -15.266 21.398 1.00 11.26 126 ARG A CA 1
ATOM 875 C C . ARG A 1 126 ? -15.279 -13.974 20.727 1.00 11.73 126 ARG A C 1
ATOM 876 O O . ARG A 1 126 ? -14.887 -12.879 21.131 1.00 14.01 126 ARG A O 1
ATOM 884 N N . TYR A 1 127 ? -16.109 -14.092 19.704 1.00 16.07 127 TYR A N 1
ATOM 885 C CA . TYR A 1 127 ? -16.828 -12.915 19.238 1.00 14.42 127 TYR A CA 1
ATOM 886 C C . TYR A 1 127 ? -18.227 -13.328 18.810 1.00 15.19 127 TYR A C 1
ATOM 887 O O . TYR A 1 127 ? -18.528 -14.524 18.654 1.00 14.51 127 TYR A O 1
ATOM 896 N N . VAL A 1 128 ? -19.100 -12.334 18.640 1.00 13.42 128 VAL A N 1
ATOM 897 C CA . VAL A 1 128 ? -20.480 -12.559 18.219 1.00 12.82 128 VAL A CA 1
ATOM 898 C C . VAL A 1 128 ? -20.775 -11.686 17.014 1.00 14.11 128 VAL A C 1
ATOM 899 O O . VAL A 1 128 ? -20.311 -10.540 16.931 1.00 13.45 128 VAL A O 1
ATO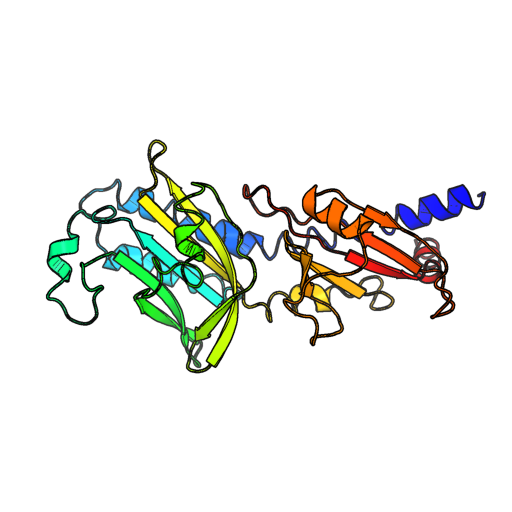M 903 N N . ASP A 1 129 ? -21.536 -12.231 16.078 1.00 14.61 129 ASP A N 1
ATOM 904 C CA . ASP A 1 129 ? -22.062 -11.449 14.968 1.00 12.71 129 ASP A CA 1
ATOM 905 C C . ASP A 1 129 ? -23.513 -11.866 14.780 1.00 16.37 129 ASP A C 1
ATOM 906 O O . ASP A 1 129 ? -24.061 -12.618 15.588 1.00 16.71 129 ASP A O 1
ATOM 911 N N . ARG A 1 130 ? -24.139 -11.405 13.700 1.00 14.37 130 ARG A N 1
ATOM 912 C CA . ARG A 1 130 ? -25.478 -11.856 13.360 1.00 19.72 130 ARG A CA 1
ATOM 913 C C . ARG A 1 130 ? -25.439 -12.563 12.019 1.00 18.68 130 ARG A C 1
ATOM 914 O O . ARG A 1 130 ? -24.627 -12.230 11.143 1.00 18.02 130 ARG A O 1
ATOM 922 N N . ASP A 1 131 ? -26.312 -13.552 11.875 1.00 20.26 131 ASP A N 1
ATOM 923 C CA . ASP A 1 131 ? -26.445 -14.250 10.605 1.00 23.72 131 ASP A CA 1
ATOM 924 C C . ASP A 1 131 ? -27.495 -13.548 9.749 1.00 25.48 131 ASP A C 1
ATOM 925 O O . ASP A 1 131 ? -28.008 -12.478 10.089 1.00 23.04 131 ASP A O 1
ATOM 930 N N . ASN A 1 132 ? -27.834 -14.155 8.611 1.00 27.01 132 ASN A N 1
ATOM 931 C CA . ASN A 1 132 ? -28.719 -13.484 7.670 1.00 30.02 132 ASN A CA 1
ATOM 932 C C . ASN A 1 132 ? -30.157 -13.406 8.163 1.00 33.51 132 ASN A C 1
ATOM 933 O O . ASN A 1 132 ? -30.977 -12.732 7.528 1.00 39.99 132 ASN A O 1
ATOM 938 N N . THR A 1 133 ? -30.484 -14.070 9.269 1.00 28.37 133 THR A N 1
ATOM 939 C CA . THR A 1 133 ? -31.787 -13.912 9.896 1.00 29.55 133 THR A CA 1
ATOM 940 C C . THR A 1 133 ? -31.779 -12.920 11.050 1.00 34.87 133 THR A C 1
ATOM 941 O O . THR A 1 133 ? -32.840 -12.661 11.623 1.00 29.99 133 THR A O 1
ATOM 945 N N . GLY A 1 134 ? -30.620 -12.347 11.396 1.00 25.82 134 GLY A N 1
ATOM 946 C CA . GLY A 1 134 ? -30.528 -11.462 12.536 1.00 24.05 134 GLY A CA 1
ATOM 947 C C . GLY A 1 134 ? -30.266 -12.164 13.845 1.00 26.65 134 GLY A C 1
ATOM 948 O O . GLY A 1 134 ? -30.224 -11.500 14.889 1.00 26.03 134 GLY A O 1
ATOM 949 N N . LYS A 1 135 ? -30.084 -13.481 13.827 1.00 19.15 135 LYS A N 1
ATOM 950 C CA . LYS A 1 135 ? -29.805 -14.218 15.047 1.00 22.20 135 LYS A CA 1
ATOM 951 C C . LYS A 1 135 ? -28.346 -14.038 15.421 1.00 17.58 135 LYS A C 1
ATOM 952 O O . LYS A 1 135 ? -27.457 -14.165 14.573 1.00 19.57 135 LYS A O 1
ATOM 958 N N . VAL A 1 136 ? -28.098 -13.774 16.703 1.00 21.78 136 VAL A N 1
ATOM 959 C CA . VAL A 1 136 ? -26.728 -13.632 17.178 1.00 19.71 136 VAL A CA 1
ATOM 960 C C . VAL A 1 136 ? -26.047 -14.992 17.181 1.00 19.85 136 VAL A C 1
ATOM 961 O O . VAL A 1 136 ? -26.611 -15.985 17.666 1.00 23.04 136 VAL A O 1
ATOM 965 N N . ALA A 1 137 ? -24.820 -15.042 16.645 1.00 17.28 137 ALA A N 1
ATOM 966 C CA . ALA A 1 137 ? -24.047 -16.273 16.527 1.00 21.17 137 ALA A CA 1
ATOM 967 C C . ALA A 1 137 ? -22.692 -16.113 17.207 1.00 20.07 137 ALA A C 1
ATOM 968 O O . ALA A 1 137 ? -22.030 -15.086 17.060 1.00 18.29 137 ALA A O 1
ATOM 970 N N . LEU A 1 138 ? -22.265 -17.153 17.910 1.00 16.78 138 LEU A N 1
ATOM 971 C CA . LEU A 1 138 ? -21.022 -17.137 18.675 1.00 13.76 138 LEU A CA 1
ATOM 972 C C . LEU A 1 138 ? -19.929 -17.871 17.906 1.00 18.64 138 LEU A C 1
ATOM 973 O O . LEU A 1 138 ? -20.184 -18.909 17.275 1.00 20.50 138 LEU A O 1
ATOM 978 N N . HIS A 1 139 ? -18.715 -17.325 17.955 1.00 14.69 139 HIS A N 1
ATOM 979 C CA . HIS A 1 139 ? -17.576 -17.798 17.178 1.00 15.06 139 HIS A CA 1
ATOM 980 C C . HIS A 1 139 ? -16.308 -17.697 18.011 1.00 17.97 139 HIS A C 1
ATOM 981 O O . HIS A 1 139 ? -16.204 -16.849 18.899 1.00 16.69 139 HIS A O 1
ATOM 988 N N . ASN A 1 140 ? -15.307 -18.518 17.669 1.00 17.61 140 ASN A N 1
ATOM 989 C CA . ASN A 1 140 ? -13.965 -18.330 18.222 1.00 17.81 140 ASN A CA 1
ATOM 990 C C . ASN A 1 140 ? -13.207 -17.256 17.452 1.00 18.24 140 ASN A C 1
ATOM 991 O O . ASN A 1 140 ? -13.271 -17.183 16.223 1.00 17.90 140 ASN A O 1
ATOM 996 N N . LEU A 1 141 ? -12.499 -16.407 18.184 1.00 14.58 141 LEU A N 1
ATOM 997 C CA . LEU A 1 141 ? -11.490 -15.575 17.546 1.00 14.92 141 LEU A CA 1
ATOM 998 C C . LEU A 1 141 ? -10.298 -16.425 17.152 1.00 16.79 141 LEU A C 1
ATOM 999 O O . LEU A 1 141 ? -9.859 -17.284 17.926 1.00 19.98 141 LEU A O 1
ATOM 1004 N N . THR A 1 142 ? -9.743 -16.174 15.964 1.00 18.22 142 THR A N 1
ATOM 1005 C CA . THR A 1 142 ? -8.611 -16.959 15.486 1.00 17.50 142 THR A CA 1
ATOM 1006 C C . THR A 1 142 ? -7.374 -16.151 15.155 1.00 20.39 142 THR A C 1
ATOM 1007 O O . THR A 1 142 ? -6.315 -16.753 14.960 1.00 27.53 142 THR A O 1
ATOM 1011 N N . ASP A 1 143 ? -7.461 -14.819 15.089 1.00 17.80 143 ASP A N 1
ATOM 1012 C CA . ASP A 1 143 ? -6.347 -13.992 14.637 1.00 18.23 143 ASP A CA 1
ATOM 1013 C C . ASP A 1 143 ? -5.940 -12.976 15.695 1.00 17.96 143 ASP A C 1
ATOM 1014 O O . ASP A 1 143 ? -5.227 -12.012 15.382 1.00 19.94 143 ASP A O 1
ATOM 1019 N N . TYR A 1 144 ? -6.362 -13.191 16.944 1.00 17.29 144 TYR A N 1
ATOM 1020 C CA . TYR A 1 144 ? -6.192 -12.183 17.989 1.00 17.45 144 TYR A CA 1
ATOM 1021 C C . TYR A 1 144 ? -4.732 -11.945 18.370 1.00 23.28 144 TYR A C 1
ATOM 1022 O O . TYR A 1 144 ? -4.439 -10.931 19.022 1.00 22.73 144 TYR A O 1
ATOM 1031 N N . GLU A 1 145 ? -3.803 -12.830 17.996 1.00 20.11 145 GLU A N 1
ATOM 1032 C CA . GLU A 1 145 ? -2.389 -12.550 18.223 1.00 17.72 145 GLU A CA 1
ATOM 1033 C C . GLU A 1 145 ? -1.594 -12.485 16.923 1.00 24.10 145 GLU A C 1
ATOM 1034 O O . GLU A 1 145 ? -0.364 -12.597 16.931 1.00 25.57 145 GLU A O 1
ATOM 1040 N N . THR A 1 146 ? -2.271 -12.225 15.806 1.00 21.73 146 THR A N 1
ATOM 1041 C CA . THR A 1 146 ? -1.603 -12.084 14.523 1.00 22.97 146 THR A CA 1
ATOM 1042 C C . THR A 1 146 ? -1.347 -10.609 14.279 1.00 24.37 146 THR A C 1
ATOM 1043 O O . THR A 1 146 ? -2.307 -9.833 14.251 1.00 20.73 146 THR A O 1
ATOM 1047 N N . PRO A 1 147 ? -0.099 -10.173 14.130 1.00 29.08 147 PRO A N 1
ATOM 1048 C CA . PRO A 1 147 ? 0.146 -8.747 13.875 1.00 25.34 147 PRO A CA 1
ATOM 1049 C C . PRO A 1 147 ? -0.600 -8.306 12.627 1.00 28.15 147 PRO A C 1
ATOM 1050 O O . PRO A 1 147 ? -0.655 -9.032 11.634 1.00 26.32 147 PRO A O 1
ATOM 1054 N N . GLY A 1 148 ? -1.215 -7.125 12.704 1.00 23.58 148 GLY A N 1
ATOM 1055 C CA . GLY A 1 148 ? -2.047 -6.642 11.622 1.00 24.59 148 GLY A CA 1
ATOM 1056 C C . GLY A 1 148 ? -3.508 -6.960 11.859 1.00 21.33 148 GLY A C 1
ATOM 1057 O O . GLY A 1 148 ? -4.226 -6.193 12.515 1.00 21.06 148 GLY A O 1
ATOM 1058 N N . SER A 1 149 ? -3.955 -8.108 11.351 1.00 19.73 149 SER A N 1
ATOM 1059 C CA . SER A 1 149 ? -5.356 -8.489 11.509 1.00 19.88 149 SER A CA 1
ATOM 1060 C C . SER A 1 149 ? -5.779 -8.538 12.974 1.00 18.77 149 SER A C 1
ATOM 1061 O O . SER A 1 149 ? -6.942 -8.268 13.295 1.00 17.69 149 SER A O 1
ATOM 1064 N N . GLY A 1 150 ? -4.865 -8.903 13.875 1.00 18.48 150 GLY A N 1
ATOM 1065 C CA . GLY A 1 150 ? -5.185 -8.983 15.281 1.00 17.68 150 GLY A CA 1
ATOM 1066 C C . GLY A 1 150 ? -4.952 -7.715 16.069 1.00 17.26 150 GLY A C 1
ATOM 1067 O O . GLY A 1 150 ? -4.981 -7.767 17.302 1.00 17.45 150 GLY A O 1
ATOM 1068 N N . ASP A 1 151 ? -4.758 -6.569 15.406 1.00 17.86 151 ASP A N 1
ATOM 1069 C CA . ASP A 1 151 ? -4.496 -5.333 16.146 1.00 16.06 151 ASP A CA 1
ATOM 1070 C C . ASP A 1 151 ? -5.644 -4.946 17.073 1.00 16.05 151 ASP A C 1
ATOM 1071 O O . ASP A 1 151 ? -5.412 -4.231 18.059 1.00 15.30 151 ASP A O 1
ATOM 1076 N N . TYR A 1 152 ? -6.877 -5.384 16.768 1.00 15.01 152 TYR A N 1
ATOM 1077 C CA . TYR A 1 152 ? -8.011 -5.116 17.656 1.00 12.21 152 TYR A CA 1
ATOM 1078 C C . TYR A 1 152 ? -7.767 -5.636 19.067 1.00 15.51 152 TYR A C 1
ATOM 1079 O O . TYR A 1 152 ? -8.357 -5.123 20.023 1.00 16.96 152 TYR A O 1
ATOM 1088 N N . TYR A 1 153 ? -6.942 -6.672 19.208 1.00 15.25 153 TYR A N 1
ATOM 1089 C CA . TYR A 1 153 ? -6.510 -7.171 20.504 1.00 14.58 153 TYR A CA 1
ATOM 1090 C C . TYR A 1 153 ? -5.088 -6.744 20.851 1.00 15.78 153 TYR A C 1
ATOM 1091 O O . TYR A 1 153 ? -4.826 -6.359 21.995 1.00 16.46 153 TYR A O 1
ATOM 1100 N N . LEU A 1 154 ? -4.156 -6.821 19.884 1.00 16.86 154 LEU A N 1
ATOM 1101 C CA . LEU A 1 154 ? -2.754 -6.522 20.175 1.00 15.74 154 LEU A CA 1
ATOM 1102 C C . LEU A 1 154 ? -2.530 -5.074 20.583 1.00 17.02 154 LEU A C 1
ATOM 1103 O O . LEU A 1 154 ? -1.648 -4.803 21.415 1.00 17.62 154 LEU A O 1
ATOM 1108 N N . LEU A 1 155 ? -3.295 -4.131 20.005 1.00 15.19 155 LEU A N 1
ATOM 1109 C CA . LEU A 1 155 ? -3.083 -2.729 20.375 1.00 16.96 155 LEU A CA 1
ATOM 1110 C C . LEU A 1 155 ? -3.560 -2.423 21.786 1.00 16.69 155 LEU A C 1
ATOM 1111 O O . LEU A 1 155 ? -2.794 -1.806 22.554 1.00 17.88 155 LEU A O 1
ATOM 1116 N N . PRO A 1 156 ? -4.763 -2.807 22.219 1.00 14.65 156 PRO A N 1
ATOM 1117 C CA . PRO A 1 156 ? -5.081 -2.546 23.638 1.00 18.47 156 PRO A CA 1
ATOM 1118 C C . PRO A 1 156 ? -4.182 -3.314 24.600 1.00 18.89 156 PRO A C 1
ATOM 1119 O O . PRO A 1 156 ? -3.868 -2.793 25.676 1.00 19.24 156 PRO A O 1
ATOM 1123 N N . ARG A 1 157 ? -3.693 -4.489 24.211 1.00 17.39 157 ARG A N 1
ATOM 1124 C CA . ARG A 1 157 ? -2.751 -5.208 25.065 1.00 17.77 157 ARG A CA 1
ATOM 1125 C C . ARG A 1 157 ? -1.454 -4.430 25.240 1.00 20.82 157 ARG A C 1
ATOM 1126 O O . ARG A 1 157 ? -0.902 -4.366 26.351 1.00 23.21 157 ARG A O 1
ATOM 1134 N N . LYS A 1 158 ? -0.955 -3.828 24.157 1.00 20.58 158 LYS A N 1
ATOM 1135 C CA A LYS A 1 158 ? 0.314 -3.110 24.206 0.59 19.14 158 LYS A CA 1
ATOM 1136 C CA B LYS A 1 158 ? 0.314 -3.115 24.215 0.41 19.08 158 LYS A CA 1
ATOM 1137 C C . LYS A 1 158 ? 0.153 -1.743 24.857 1.00 19.77 158 LYS A C 1
ATOM 1138 O O . LYS A 1 158 ? 0.968 -1.354 25.703 1.00 20.28 158 LYS A O 1
ATOM 1149 N N . LEU A 1 159 ? -0.887 -1.009 24.472 1.00 20.15 159 LEU A N 1
ATOM 1150 C CA . LEU A 1 159 ? -1.095 0.355 24.948 1.00 16.84 159 LEU A CA 1
ATOM 1151 C C . LEU A 1 159 ? -1.809 0.428 26.294 1.00 18.99 159 LEU A C 1
ATOM 1152 O O . LEU A 1 159 ? -1.675 1.445 26.988 1.00 20.66 159 LEU A O 1
ATOM 1157 N N . GLN A 1 160 ? -2.568 -0.605 26.661 1.00 20.48 160 GLN A N 1
ATOM 1158 C CA . GLN A 1 160 ? -3.262 -0.719 27.952 1.00 17.34 160 GLN A CA 1
ATOM 1159 C C . GLN A 1 160 ? -4.210 0.452 28.215 1.00 21.22 160 GLN A C 1
ATOM 1160 O O . GLN A 1 160 ? -4.244 1.039 29.299 1.00 24.00 160 GLN A O 1
ATOM 1166 N N . LYS A 1 161 ? -5.019 0.761 27.208 1.00 20.23 161 LYS A N 1
ATOM 1167 C CA . LYS A 1 161 ? -5.981 1.850 27.253 1.00 18.68 161 LYS A CA 1
ATOM 1168 C C . LYS A 1 161 ? -7.003 1.577 26.160 1.00 15.46 161 LYS A C 1
ATOM 1169 O O . LYS A 1 161 ? -6.812 0.693 25.314 1.00 17.30 161 LYS A O 1
ATOM 1175 N N . GLU A 1 162 ? -8.076 2.369 26.182 1.00 15.74 162 GLU A N 1
ATOM 1176 C CA . GLU A 1 162 ? -9.076 2.321 25.116 1.00 15.68 162 GLU A CA 1
ATOM 1177 C C . GLU A 1 162 ? -8.438 2.709 23.791 1.00 18.69 162 GLU A C 1
ATOM 1178 O O . GLU A 1 162 ? -7.586 3.601 23.733 1.00 16.68 162 GLU A O 1
ATOM 1184 N N . VAL A 1 163 ? -8.848 2.019 22.721 1.00 14.94 163 VAL A N 1
ATOM 1185 C CA . VAL A 1 163 ? -8.284 2.235 21.391 1.00 15.81 163 VAL A CA 1
ATOM 1186 C C . VAL A 1 163 ? -9.430 2.236 20.391 1.00 13.43 163 VAL A C 1
ATOM 1187 O O . VAL A 1 163 ? -10.397 1.483 20.550 1.00 17.93 163 VAL A O 1
ATOM 1191 N N . ILE A 1 164 ? -9.361 3.110 19.387 1.00 14.35 164 ILE A N 1
ATOM 1192 C CA . ILE A 1 164 ? -10.229 2.981 18.218 1.00 12.79 164 ILE A CA 1
ATOM 1193 C C . ILE A 1 164 ? -9.356 2.626 17.029 1.00 16.08 164 ILE A C 1
ATOM 1194 O O . ILE A 1 164 ? -8.337 3.282 16.773 1.00 17.62 164 ILE A O 1
ATOM 1199 N N . LEU A 1 165 ? -9.734 1.558 16.323 1.00 17.23 165 LEU A N 1
ATOM 1200 C CA . LEU A 1 165 ? -8.890 1.021 15.270 1.00 15.66 165 LEU A CA 1
ATOM 1201 C C . LEU A 1 165 ? -9.154 1.682 13.929 1.00 14.93 165 LEU A C 1
ATOM 1202 O O . LEU A 1 165 ? -10.290 2.014 13.584 1.00 20.07 165 LEU A O 1
ATOM 1207 N N . GLU A 1 166 ? -8.089 1.810 13.145 1.00 16.62 166 GLU A N 1
ATOM 1208 C CA . GLU A 1 166 ? -8.235 2.188 11.756 1.00 17.70 166 GLU A CA 1
ATOM 1209 C C . GLU A 1 166 ? -9.006 1.096 11.012 1.00 16.61 166 GLU A C 1
ATOM 1210 O O . GLU A 1 166 ? -8.998 -0.072 11.417 1.00 17.02 166 GLU A O 1
ATOM 1216 N N . PRO A 1 167 ? -9.710 1.454 9.945 1.00 16.07 167 PRO A N 1
ATOM 1217 C CA . PRO A 1 167 ? -10.585 0.475 9.280 1.00 14.50 167 PRO A CA 1
ATOM 1218 C C . PRO A 1 167 ? -9.809 -0.731 8.790 1.00 19.45 167 PRO A C 1
ATOM 1219 O O . PRO A 1 167 ? -8.688 -0.618 8.288 1.00 18.40 167 PRO A O 1
ATOM 1223 N N . TYR A 1 168 ? -10.425 -1.896 8.947 1.00 17.62 168 TYR A N 1
ATOM 1224 C CA . TYR A 1 168 ? -9.860 -3.147 8.472 1.00 16.15 168 TYR A CA 1
ATOM 1225 C C . TYR A 1 168 ? -11.028 -4.052 8.103 1.00 15.21 168 TYR A C 1
ATOM 1226 O O . TYR A 1 168 ? -12.170 -3.805 8.495 1.00 17.67 168 TYR A O 1
ATOM 1235 N N . SER A 1 169 ? -10.746 -5.126 7.366 1.00 15.65 169 SER A N 1
ATOM 1236 C CA . SER A 1 169 ? -11.824 -5.984 6.891 1.00 14.31 169 SER A CA 1
ATOM 1237 C C . SER A 1 169 ? -11.719 -7.368 7.513 1.00 14.00 169 SER A C 1
ATOM 1238 O O . SER A 1 169 ? -10.628 -7.824 7.871 1.00 16.94 169 SER A O 1
ATOM 1241 N N . TYR A 1 170 ? -12.871 -8.021 7.646 1.00 14.79 170 TYR A N 1
ATOM 1242 C CA . TYR A 1 170 ? -12.934 -9.374 8.192 1.00 14.11 170 TYR A CA 1
ATOM 1243 C C . TYR A 1 170 ? -14.185 -10.053 7.646 1.00 14.50 170 TYR A C 1
ATOM 1244 O O . TYR A 1 170 ? -15.172 -9.365 7.358 1.00 14.78 170 TYR A O 1
ATOM 1253 N N . PRO A 1 171 ? -14.193 -11.385 7.500 1.00 13.41 171 PRO A N 1
ATOM 1254 C CA . PRO A 1 171 ? -15.359 -12.043 6.888 1.00 12.85 171 PRO A CA 1
ATOM 1255 C C . PRO A 1 171 ? -16.504 -12.223 7.877 1.00 14.92 171 PRO A C 1
ATOM 1256 O O . PRO A 1 171 ? -16.301 -12.665 9.016 1.00 16.98 171 PRO A O 1
ATOM 1260 N N . TYR A 1 172 ? -17.714 -11.917 7.415 1.00 14.93 172 TYR A N 1
ATOM 1261 C CA . TYR A 1 172 ? -18.959 -12.210 8.119 1.00 13.79 172 TYR A CA 1
ATOM 1262 C C . TYR A 1 172 ? -19.925 -12.821 7.118 1.00 16.72 172 TYR A C 1
ATOM 1263 O O . TYR A 1 172 ? -20.161 -12.240 6.054 1.00 15.87 172 TYR A O 1
ATOM 1272 N N . ASN A 1 173 ? -20.502 -13.968 7.463 1.00 15.07 173 ASN A N 1
ATOM 1273 C CA . ASN A 1 173 ? -21.490 -14.618 6.596 1.00 15.26 173 ASN A CA 1
ATOM 1274 C C . ASN A 1 173 ? -20.993 -14.742 5.161 1.00 14.32 173 ASN A C 1
ATOM 1275 O O . ASN A 1 173 ? -21.744 -14.544 4.210 1.00 16.96 173 ASN A O 1
ATOM 1280 N N . GLY A 1 174 ? -19.708 -15.058 5.001 1.00 15.64 174 GLY A N 1
ATOM 1281 C CA . GLY A 1 174 ? -19.145 -15.348 3.701 1.00 18.32 174 GLY A CA 1
ATOM 1282 C C . GLY A 1 174 ? -18.696 -14.164 2.874 1.00 17.60 174 GLY A C 1
ATOM 1283 O O . GLY A 1 174 ? -18.256 -14.365 1.727 1.00 19.93 174 GLY A O 1
ATOM 1284 N N . VAL A 1 175 ? -18.770 -12.934 3.410 1.00 15.88 175 VAL A N 1
ATOM 1285 C CA . VAL A 1 175 ? -18.342 -11.747 2.681 1.00 15.38 175 VAL A CA 1
ATOM 1286 C C . VAL A 1 175 ? -17.419 -10.908 3.550 1.00 13.51 175 VAL A C 1
ATOM 1287 O O . VAL A 1 175 ? -17.516 -10.920 4.779 1.00 17.33 175 VAL A O 1
ATOM 1291 N N . ASP A 1 176 ? -16.520 -10.167 2.898 1.00 14.93 176 ASP A N 1
ATOM 1292 C CA . ASP A 1 176 ? -15.604 -9.292 3.636 1.00 13.73 176 ASP A CA 1
ATOM 1293 C C . ASP A 1 176 ? -16.317 -7.993 3.978 1.00 15.81 176 ASP A C 1
ATOM 1294 O O . ASP A 1 176 ? -16.799 -7.294 3.074 1.00 17.44 176 ASP A O 1
ATOM 1299 N N . VAL A 1 177 ? -16.344 -7.644 5.265 1.00 15.49 177 VAL A N 1
ATOM 1300 C CA . VAL A 1 177 ? -16.946 -6.405 5.745 1.00 14.19 177 VAL A CA 1
ATOM 1301 C C . VAL A 1 177 ? -15.841 -5.502 6.262 1.00 17.60 177 VAL A C 1
ATOM 1302 O O . VAL A 1 177 ? -15.052 -5.909 7.122 1.00 15.61 177 VAL A O 1
ATOM 1306 N N . LEU A 1 178 ? -15.806 -4.271 5.748 1.00 16.52 178 LEU A N 1
ATOM 1307 C CA . LEU A 1 178 ? -14.896 -3.237 6.234 1.00 13.65 178 LEU A CA 1
ATOM 1308 C C . LEU A 1 178 ? -15.458 -2.619 7.519 1.00 14.67 178 LEU A C 1
ATOM 1309 O O . LEU A 1 178 ? -16.612 -2.183 7.547 1.00 15.10 178 LEU A O 1
ATOM 1314 N N . LEU A 1 179 ? -14.655 -2.607 8.592 1.00 14.28 179 LEU A N 1
ATOM 1315 C CA . LEU A 1 179 ? -15.165 -2.277 9.923 1.00 14.96 179 LEU A CA 1
ATOM 1316 C C . LEU A 1 179 ? -14.145 -1.453 10.704 1.00 14.66 179 LEU A C 1
ATOM 1317 O O . LEU A 1 179 ? -12.975 -1.326 10.321 1.00 14.94 179 LEU A O 1
ATOM 1322 N N . THR A 1 180 ? -14.610 -0.859 11.800 1.00 14.69 180 THR A N 1
ATOM 1323 C CA . THR A 1 180 ? -13.723 -0.377 12.858 1.00 13.66 180 THR A CA 1
ATOM 1324 C C . THR A 1 180 ? -14.136 -1.044 14.166 1.00 17.85 180 THR A C 1
ATOM 1325 O O . THR A 1 180 ? -15.228 -1.606 14.293 1.00 16.47 180 THR A O 1
ATOM 1329 N N . SER A 1 181 ? -13.246 -0.964 15.150 1.00 15.83 181 SER A N 1
ATOM 1330 C CA . SER A 1 181 ? -13.470 -1.537 16.466 1.00 13.71 181 SER A CA 1
ATOM 1331 C C . SER A 1 181 ? -13.106 -0.500 17.507 1.00 14.15 181 SER A C 1
ATOM 1332 O O . SER A 1 181 ? -12.088 0.172 17.376 1.00 17.13 181 SER A O 1
ATOM 1335 N N . ILE A 1 182 ? -13.934 -0.382 18.530 1.00 11.93 182 ILE A N 1
ATOM 1336 C CA . ILE A 1 182 ? -13.544 0.336 19.737 1.00 12.91 182 ILE A CA 1
ATOM 1337 C C . ILE A 1 182 ? -13.213 -0.720 20.768 1.00 14.90 182 ILE A C 1
ATOM 1338 O O . ILE A 1 182 ? -14.060 -1.569 21.079 1.00 14.52 182 ILE A O 1
ATOM 1343 N N . ALA A 1 183 ? -11.983 -0.690 21.284 1.00 14.15 183 ALA A N 1
ATOM 1344 C CA . ALA A 1 183 ? -11.495 -1.719 22.200 1.00 13.32 183 ALA A CA 1
ATOM 1345 C C . ALA A 1 183 ? -11.357 -1.135 23.601 1.00 14.64 183 ALA A C 1
ATOM 1346 O O . ALA A 1 183 ? -10.850 -0.013 23.781 1.00 15.71 183 ALA A O 1
ATOM 1348 N N . VAL A 1 184 ? -11.860 -1.870 24.584 1.00 14.35 184 VAL A N 1
ATOM 1349 C CA . VAL A 1 184 ? -11.766 -1.455 25.983 1.00 15.82 184 VAL A CA 1
ATOM 1350 C C . VAL A 1 184 ? -11.031 -2.563 26.718 1.00 16.11 184 VAL A C 1
ATOM 1351 O O . VAL A 1 184 ? -11.548 -3.696 26.820 1.00 16.80 184 VAL A O 1
ATOM 1355 N N . PRO A 1 185 ? -9.838 -2.298 27.242 1.00 15.65 185 PRO A N 1
ATOM 1356 C CA . PRO A 1 185 ? -9.095 -3.355 27.926 1.00 20.35 185 PRO A CA 1
ATOM 1357 C C . PRO A 1 185 ? -9.736 -3.717 29.253 1.00 18.86 185 PRO A C 1
ATOM 1358 O O . PRO A 1 185 ? -10.365 -2.893 29.929 1.00 17.85 185 PRO A O 1
ATOM 1362 N N . ILE A 1 186 ? -9.564 -4.989 29.617 1.00 17.03 186 ILE A N 1
ATOM 1363 C CA . ILE A 1 186 ? -10.016 -5.510 30.907 1.00 17.06 186 ILE A CA 1
ATOM 1364 C C . ILE A 1 186 ? -8.839 -5.319 31.852 1.00 20.68 186 ILE A C 1
ATOM 1365 O O . ILE A 1 186 ? -7.937 -6.151 31.927 1.00 19.66 186 ILE A O 1
ATOM 1370 N N . MET A 1 187 ? -8.838 -4.191 32.570 1.00 19.31 187 MET A N 1
ATOM 1371 C CA . MET A 1 187 ? -7.766 -3.864 33.499 1.00 22.67 187 MET A CA 1
ATOM 1372 C C . MET A 1 187 ? -8.218 -4.139 34.926 1.00 28.17 187 MET A C 1
ATOM 1373 O O . MET A 1 187 ? -9.326 -3.762 35.325 1.00 27.71 187 MET A O 1
ATOM 1378 N N . ILE A 1 188 ? -7.368 -4.828 35.672 1.00 28.38 188 ILE A N 1
ATOM 1379 C CA . ILE A 1 188 ? -7.606 -5.145 37.075 1.00 33.34 188 ILE A CA 1
ATOM 1380 C C . ILE A 1 188 ? -6.313 -4.842 37.818 1.00 37.67 188 ILE A C 1
ATOM 1381 O O . ILE A 1 188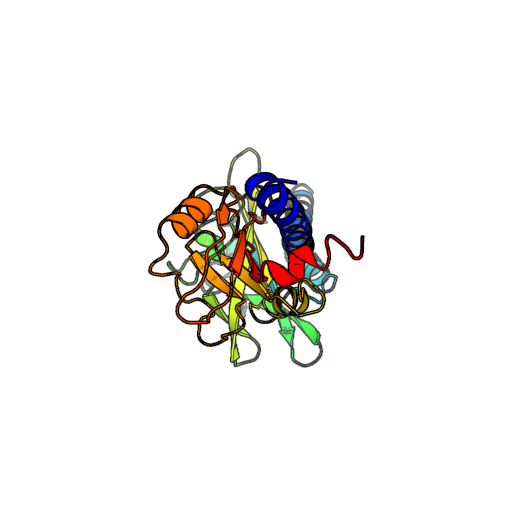 ? -5.268 -5.425 37.503 1.00 35.34 188 ILE A O 1
ATOM 1386 N N . ASP A 1 189 ? -6.385 -3.926 38.789 1.00 49.59 189 ASP A N 1
ATOM 1387 C CA A ASP A 1 189 ? -5.214 -3.496 39.556 0.63 43.44 189 ASP A CA 1
ATOM 1388 C CA B ASP A 1 189 ? -5.218 -3.477 39.559 0.37 43.68 189 ASP A CA 1
ATOM 1389 C C . ASP A 1 189 ? -4.060 -3.097 38.634 1.00 46.19 189 ASP A C 1
ATOM 1390 O O . ASP A 1 189 ? -2.889 -3.360 38.913 1.00 36.08 189 ASP A O 1
ATOM 1399 N N . GLY A 1 190 ? -4.395 -2.447 37.518 1.00 29.11 190 GLY A N 1
ATOM 1400 C CA . GLY A 1 190 ? -3.388 -1.953 36.600 1.00 27.38 190 GLY A CA 1
ATOM 1401 C C . GLY A 1 190 ? -2.715 -2.998 35.737 1.00 35.98 190 GLY A C 1
ATOM 1402 O O . GLY A 1 190 ? -1.679 -2.705 35.128 1.00 31.76 190 GLY A O 1
ATOM 1403 N N . LYS A 1 191 ? -3.260 -4.205 35.655 1.00 27.22 191 LYS A N 1
ATOM 1404 C CA A LYS A 1 191 ? -2.730 -5.246 34.790 0.55 23.87 191 LYS A CA 1
ATOM 1405 C CA B LYS A 1 191 ? -2.724 -5.228 34.775 0.45 23.85 191 LYS A CA 1
ATOM 1406 C C . LYS A 1 191 ? -3.774 -5.623 33.745 1.00 20.31 191 LYS A C 1
ATOM 1407 O O . LYS A 1 191 ? -4.981 -5.556 34.002 1.00 22.84 191 LYS A O 1
ATOM 1418 N N . PHE A 1 192 ? -3.296 -6.037 32.581 1.00 22.03 192 PHE A N 1
ATOM 1419 C CA . PHE A 1 192 ? -4.150 -6.335 31.431 1.00 15.79 192 PHE A CA 1
ATOM 1420 C C . PHE A 1 192 ? -4.562 -7.799 31.471 1.00 19.19 192 PHE A C 1
ATOM 1421 O O . PHE A 1 192 ? -3.701 -8.680 31.401 1.00 22.46 192 PHE A O 1
ATOM 1429 N N . TYR A 1 193 ? -5.867 -8.063 31.562 1.00 17.31 193 TYR A N 1
ATOM 1430 C CA . TYR A 1 193 ? -6.333 -9.451 31.573 1.00 18.74 193 TYR A CA 1
ATOM 1431 C C . TYR A 1 193 ? -6.985 -9.882 30.268 1.00 19.34 193 TYR A C 1
ATOM 1432 O O . TYR A 1 193 ? -7.195 -11.090 30.065 1.00 16.87 193 TYR A O 1
ATOM 1441 N N . GLY A 1 194 ? -7.282 -8.942 29.382 1.00 17.20 194 GLY A N 1
ATOM 1442 C CA . GLY A 1 194 ? -8.022 -9.235 28.175 1.00 15.34 194 GLY A CA 1
ATOM 1443 C C . GLY A 1 194 ? -8.608 -7.938 27.678 1.00 15.13 194 GLY A C 1
ATOM 1444 O O . GLY A 1 194 ? -8.247 -6.853 28.145 1.00 16.17 194 GLY A O 1
ATOM 1445 N N . SER A 1 195 ? -9.522 -8.070 26.726 1.00 13.67 195 SER A N 1
ATOM 1446 C CA . SER A 1 195 ? -10.070 -6.880 26.112 1.00 14.47 195 SER A CA 1
ATOM 1447 C C . SER A 1 195 ? -11.384 -7.220 25.428 1.00 12.53 195 SER A C 1
ATOM 1448 O O . SER A 1 195 ? -11.589 -8.360 24.968 1.00 13.00 195 SER A O 1
ATOM 1451 N N . VAL A 1 196 ? -12.233 -6.201 25.293 1.00 14.51 196 VAL A N 1
ATOM 1452 C CA . VAL A 1 196 ? -13.540 -6.287 24.651 1.00 12.12 196 VAL A CA 1
ATOM 1453 C C . VAL A 1 196 ? -13.558 -5.298 23.502 1.00 14.37 196 VAL A C 1
ATOM 1454 O O . VAL A 1 196 ? -13.096 -4.164 23.653 1.00 15.29 196 VAL A O 1
ATOM 1458 N N . THR A 1 197 ? -14.095 -5.714 22.355 1.00 12.97 197 THR A N 1
ATOM 1459 C CA . THR A 1 197 ? -14.414 -4.723 21.335 1.00 13.71 197 THR A CA 1
ATOM 1460 C C . THR A 1 197 ? -15.911 -4.656 21.082 1.00 14.82 197 THR A C 1
ATOM 1461 O O . THR A 1 197 ? -16.649 -5.630 21.246 1.00 14.33 197 THR A O 1
ATOM 1465 N N . ALA A 1 198 ? -16.348 -3.477 20.652 1.00 14.19 198 ALA A N 1
ATOM 1466 C CA . ALA A 1 198 ? -17.622 -3.328 19.967 1.00 14.28 198 ALA A CA 1
ATOM 1467 C C . ALA A 1 198 ? -17.323 -2.724 18.604 1.00 14.75 198 ALA A C 1
ATOM 1468 O O . ALA A 1 198 ? -16.557 -1.758 18.509 1.00 14.11 198 ALA A O 1
ATOM 1470 N N . ASP A 1 199 ? -17.935 -3.277 17.556 1.00 14.60 199 ASP A N 1
ATOM 1471 C CA . ASP A 1 199 ? -17.525 -3.025 16.177 1.00 13.03 199 ASP A CA 1
ATOM 1472 C C . ASP A 1 199 ? -18.646 -2.383 15.371 1.00 15.70 199 ASP A C 1
ATOM 1473 O O . ASP A 1 199 ? -19.820 -2.676 15.602 1.00 15.38 199 ASP A O 1
ATOM 1478 N N . PHE A 1 200 ? -18.281 -1.468 14.466 1.00 13.19 200 PHE A N 1
ATOM 1479 C CA . PHE A 1 200 ? -19.189 -0.897 13.478 1.00 14.88 200 PHE A CA 1
ATOM 1480 C C . PHE A 1 200 ? -18.695 -1.217 12.082 1.00 13.39 200 PHE A C 1
ATOM 1481 O O . PHE A 1 200 ? -17.507 -1.047 11.777 1.00 15.66 200 PHE A O 1
ATOM 1489 N N . SER A 1 201 ? -19.612 -1.586 11.191 1.00 15.19 201 SER A N 1
ATOM 1490 C CA . SER A 1 201 ? -19.225 -1.570 9.798 1.00 13.42 201 SER A CA 1
ATOM 1491 C C . SER A 1 201 ? -19.060 -0.121 9.328 1.00 14.91 201 SER A C 1
ATOM 1492 O O . SER A 1 201 ? -19.729 0.796 9.819 1.00 15.00 201 SER A O 1
ATOM 1495 N N . LEU A 1 202 ? -18.167 0.079 8.355 1.00 13.64 202 LEU A N 1
ATOM 1496 C CA A LEU A 1 202 ? -18.076 1.427 7.801 0.87 13.55 202 LEU A CA 1
ATOM 1497 C CA B LEU A 1 202 ? -18.036 1.387 7.721 0.13 13.80 202 LEU A CA 1
ATOM 1498 C C . LEU A 1 202 ? -19.318 1.781 7.002 1.00 17.25 202 LEU A C 1
ATOM 1499 O O . LEU A 1 202 ? -19.608 2.969 6.854 1.00 17.37 202 LEU A O 1
ATOM 1508 N N . ASP A 1 203 ? -20.102 0.792 6.543 1.00 16.88 203 ASP A N 1
ATOM 1509 C CA . ASP A 1 203 ? -21.371 1.141 5.906 1.00 18.18 203 ASP A CA 1
ATOM 1510 C C . ASP A 1 203 ? -22.298 1.826 6.903 1.00 19.11 203 ASP A C 1
ATOM 1511 O O . ASP A 1 203 ? -22.956 2.824 6.575 1.00 18.57 203 ASP A O 1
ATOM 1516 N N . THR A 1 204 ? -22.337 1.322 8.139 1.00 17.20 204 THR A N 1
ATOM 1517 C CA . THR A 1 204 ? -23.142 1.966 9.177 1.00 17.14 204 THR A CA 1
ATOM 1518 C C . THR A 1 204 ? -22.652 3.379 9.447 1.00 20.88 204 THR A C 1
ATOM 1519 O O . THR A 1 204 ? -23.458 4.315 9.562 1.00 20.40 204 THR A O 1
ATOM 1523 N N . LEU A 1 205 ? -21.334 3.549 9.547 1.00 16.82 205 LEU A N 1
ATOM 1524 C CA . LEU A 1 205 ? -20.782 4.884 9.798 1.00 18.57 205 LEU A CA 1
ATOM 1525 C C . LEU A 1 205 ? -21.049 5.831 8.638 1.00 23.70 205 LEU A C 1
ATOM 1526 O O . LEU A 1 205 ? -21.303 7.026 8.852 1.00 19.93 205 LEU A O 1
ATOM 1531 N N . GLN A 1 206 ? -20.979 5.339 7.399 1.00 17.61 206 GLN A N 1
ATOM 1532 C CA A GLN A 1 206 ? -21.311 6.199 6.263 0.64 21.90 206 GLN A CA 1
ATOM 1533 C CA B GLN A 1 206 ? -21.308 6.206 6.271 0.36 22.03 206 GLN A CA 1
ATOM 1534 C C . GLN A 1 206 ? -22.779 6.604 6.289 1.00 30.72 206 GLN A C 1
ATOM 1535 O O . GLN A 1 206 ? -23.114 7.762 6.010 1.00 28.20 206 GLN A O 1
ATOM 1546 N N . GLN A 1 207 ? -23.670 5.664 6.624 1.00 29.46 207 GLN A N 1
ATOM 1547 C CA . GLN A 1 207 ? -25.092 5.977 6.763 1.00 35.58 207 GLN A CA 1
ATOM 1548 C C . GLN A 1 207 ? -25.309 7.134 7.725 1.00 45.57 207 GLN A C 1
ATOM 1549 O O . GLN A 1 207 ? -26.088 8.056 7.457 1.00 41.96 207 GLN A O 1
ATOM 1555 N N . MET A 1 208 ? -24.644 7.069 8.873 1.00 32.99 208 MET A N 1
ATOM 1556 C CA . MET A 1 208 ? -24.758 8.103 9.891 1.00 42.14 208 MET A CA 1
ATOM 1557 C C . MET A 1 208 ? -24.266 9.460 9.388 1.00 39.34 208 MET A C 1
ATOM 1558 O O . MET A 1 208 ? -24.895 10.490 9.657 1.00 47.84 208 MET A O 1
ATOM 1563 N N . VAL A 1 209 ? -23.160 9.488 8.640 1.00 24.51 209 VAL A N 1
ATOM 1564 C CA . VAL A 1 209 ? -22.587 10.773 8.226 1.00 23.08 209 VAL A CA 1
ATOM 1565 C C . VAL A 1 209 ? -23.291 11.308 6.992 1.00 33.81 209 VAL A C 1
ATOM 1566 O O . VAL A 1 209 ? -23.664 12.489 6.939 1.00 28.77 209 VAL A O 1
ATOM 1570 N N . ASN A 1 210 ? -23.431 10.456 5.963 1.00 24.43 210 ASN A N 1
ATOM 1571 C CA . ASN A 1 210 ? -24.107 10.853 4.729 1.00 29.96 210 ASN A CA 1
ATOM 1572 C C . ASN A 1 210 ? -25.519 11.341 5.000 1.00 36.21 210 ASN A C 1
ATOM 1573 O O . ASN A 1 210 ? -26.058 12.114 4.199 1.00 40.60 210 ASN A O 1
ATOM 1578 N N . GLY A 1 211 ? -26.121 10.916 6.112 1.00 26.79 211 GLY A N 1
ATOM 1579 C CA . GLY A 1 211 ? -27.455 11.336 6.493 1.00 36.35 211 GLY A CA 1
ATOM 1580 C C . GLY A 1 211 ? -27.544 12.654 7.240 1.00 47.25 211 GLY A C 1
ATOM 1581 O O . GLY A 1 211 ? -28.652 13.184 7.379 1.00 38.11 211 GLY A O 1
ATOM 1582 N N . ILE A 1 212 ? -26.418 13.185 7.735 1.00 29.05 212 ILE A N 1
ATOM 1583 C CA . ILE A 1 212 ? -26.430 14.469 8.443 1.00 28.56 212 ILE A CA 1
ATOM 1584 C C . ILE A 1 212 ? -27.049 15.556 7.569 1.00 23.67 212 ILE A C 1
ATOM 1585 O O . ILE A 1 212 ? -27.900 16.328 8.023 1.00 30.09 212 ILE A O 1
ATOM 1590 N N . LYS A 1 213 ? -26.610 15.633 6.316 1.00 22.85 213 LYS A N 1
ATOM 1591 C CA . LYS A 1 213 ? -27.166 16.536 5.314 1.00 23.97 213 LYS A CA 1
ATOM 1592 C C . LYS A 1 213 ? -27.227 17.967 5.857 1.00 27.69 213 LYS A C 1
ATOM 1593 O O . LYS A 1 213 ? -28.309 18.537 5.998 1.00 27.97 213 LYS A O 1
ATOM 1599 N N . PRO A 1 214 ? -26.073 18.547 6.181 1.00 24.35 214 PRO A N 1
ATOM 1600 C CA . PRO A 1 214 ? -26.055 19.913 6.718 1.00 21.91 214 PRO A CA 1
ATOM 1601 C C . PRO A 1 214 ? -26.773 20.884 5.793 1.00 25.87 214 PRO A C 1
ATOM 1602 O O . PRO A 1 214 ? -26.684 20.784 4.567 1.00 22.02 214 PRO A O 1
ATOM 1606 N N . TYR A 1 215 ? -27.477 21.838 6.402 1.00 20.25 215 TYR A N 1
ATOM 1607 C CA . TYR A 1 215 ? -28.218 22.874 5.680 1.00 20.28 215 TYR A CA 1
ATOM 1608 C C . TYR A 1 215 ? -29.180 22.246 4.675 1.00 21.91 215 TYR A C 1
ATOM 1609 O O . TYR A 1 215 ? -29.289 22.672 3.520 1.00 23.06 215 TYR A O 1
ATOM 1618 N N . GLN A 1 216 ? -29.913 21.235 5.151 1.00 25.68 216 GLN A N 1
ATOM 1619 C CA . GLN A 1 216 ? -30.953 20.574 4.361 1.00 26.81 216 GLN A CA 1
ATOM 1620 C C . GLN A 1 216 ? -30.403 20.074 3.027 1.00 30.25 216 GLN A C 1
ATOM 1621 O O . GLN A 1 216 ? -31.067 20.144 1.984 1.00 30.29 216 GLN A O 1
ATOM 1627 N N . GLY A 1 217 ? -29.174 19.562 3.064 1.00 21.37 217 GLY A N 1
ATOM 1628 C CA . GLY A 1 217 ? -28.538 19.000 1.892 1.00 20.19 217 GLY A CA 1
ATOM 1629 C C . GLY A 1 217 ? -27.835 19.995 0.998 1.00 20.66 217 GLY A C 1
ATOM 1630 O O . GLY A 1 217 ? -27.317 19.591 -0.052 1.00 21.54 217 GLY A O 1
ATOM 1631 N N . ALA A 1 218 ? -27.817 21.277 1.366 1.00 18.14 218 ALA A N 1
ATOM 1632 C CA . ALA A 1 218 ? -27.097 22.279 0.588 1.00 18.88 218 ALA A CA 1
ATOM 1633 C C . ALA A 1 218 ? -25.599 22.201 0.830 1.00 17.33 218 ALA A C 1
ATOM 1634 O O . ALA A 1 218 ? -24.824 22.774 0.055 1.00 18.26 218 ALA A O 1
ATOM 1636 N N . GLY A 1 219 ? -25.193 21.523 1.917 1.00 15.99 219 GLY A N 1
ATOM 1637 C CA . GLY A 1 219 ? -23.805 21.194 2.158 1.00 16.61 219 GLY A CA 1
ATOM 1638 C C . GLY A 1 219 ? -23.677 19.692 2.366 1.00 18.79 219 GLY A C 1
ATOM 1639 O O . GLY A 1 219 ? -24.649 18.940 2.254 1.00 18.38 219 GLY A O 1
ATOM 1640 N N . TYR A 1 220 ? -22.461 19.270 2.681 1.00 16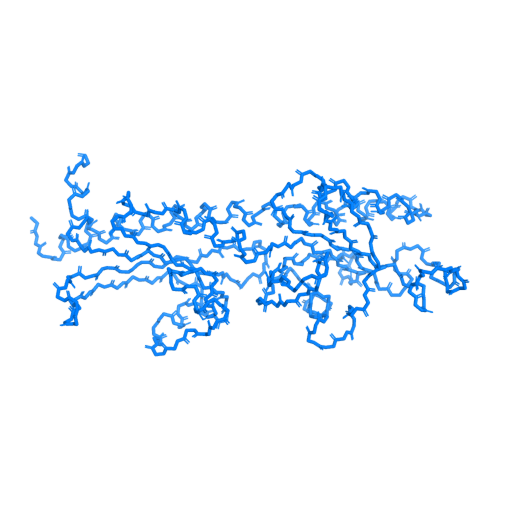.63 220 TYR A N 1
ATOM 1641 C CA . TYR A 1 220 ? -22.293 17.856 2.980 1.00 17.02 220 TYR A CA 1
ATOM 1642 C C . TYR A 1 220 ? -21.292 17.682 4.098 1.00 16.49 220 TYR A C 1
ATOM 1643 O O . TYR A 1 220 ? -20.449 18.545 4.362 1.00 17.38 220 TYR A O 1
ATOM 1652 N N . ALA A 1 221 ? -21.392 16.525 4.744 1.00 15.14 221 ALA A N 1
ATOM 1653 C CA . ALA A 1 221 ? -20.509 16.175 5.838 1.00 17.94 221 ALA A CA 1
ATOM 1654 C C . ALA A 1 221 ? -19.530 15.103 5.380 1.00 16.42 221 ALA A C 1
ATOM 1655 O O . ALA A 1 221 ? -19.846 14.267 4.522 1.00 18.01 221 ALA A O 1
ATOM 1657 N N . THR A 1 222 ? -18.350 15.104 6.009 1.00 18.74 222 THR A N 1
ATOM 1658 C CA . THR A 1 222 ? -17.308 14.110 5.780 1.00 17.78 222 THR A CA 1
ATOM 1659 C C . THR A 1 222 ? -16.747 13.677 7.125 1.00 15.25 222 THR A C 1
ATOM 1660 O O . THR A 1 222 ? -16.852 14.391 8.114 1.00 16.81 222 THR A O 1
ATOM 1664 N N . MET A 1 223 ? -16.139 12.500 7.170 1.00 14.49 223 MET A N 1
ATOM 1665 C CA . MET A 1 223 ? -15.484 12.081 8.400 1.00 16.71 223 MET A CA 1
ATOM 1666 C C . MET A 1 223 ? -14.150 11.435 8.076 1.00 17.61 223 MET A C 1
ATOM 1667 O O . MET A 1 223 ? -14.050 10.655 7.122 1.00 16.51 223 MET A O 1
ATOM 1672 N N . LEU A 1 224 ? -13.137 11.734 8.890 1.00 16.69 224 LEU A N 1
ATOM 1673 C CA . LEU A 1 224 ? -11.817 11.135 8.750 1.00 17.77 224 LEU A CA 1
ATOM 1674 C C . LEU A 1 224 ? -11.384 10.507 10.068 1.00 19.65 224 LEU A C 1
ATOM 1675 O O . LEU A 1 224 ? -11.783 10.950 11.153 1.00 18.29 224 LEU A O 1
ATOM 1680 N N . SER A 1 225 ? -10.572 9.451 9.962 1.00 16.82 225 SER A N 1
ATOM 1681 C CA . SER A 1 225 ? -10.030 8.803 11.148 1.00 17.07 225 SER A CA 1
ATOM 1682 C C . SER A 1 225 ? -8.863 9.596 11.733 1.00 18.66 225 SER A C 1
ATOM 1683 O O . SER A 1 225 ? -8.392 10.587 11.162 1.00 18.29 225 SER A O 1
ATOM 1686 N N . ALA A 1 226 ? -8.370 9.128 12.886 1.00 19.30 226 ALA A N 1
ATOM 1687 C CA . ALA A 1 226 ? -7.253 9.803 13.538 1.00 20.66 226 ALA A CA 1
ATOM 1688 C C . ALA A 1 226 ? -5.992 9.779 12.679 1.00 20.79 226 ALA A C 1
ATOM 1689 O O . ALA A 1 226 ? -5.120 10.644 12.853 1.00 22.17 226 ALA A O 1
ATOM 1691 N N . SER A 1 227 ? -5.884 8.826 11.753 1.00 18.72 227 SER A N 1
ATOM 1692 C CA . SER A 1 227 ? -4.770 8.742 10.816 1.00 22.93 227 SER A CA 1
ATOM 1693 C C . SER A 1 227 ? -5.019 9.495 9.514 1.00 26.46 227 SER A C 1
ATOM 1694 O O . SER A 1 227 ? -4.150 9.484 8.633 1.00 30.91 227 SER A O 1
ATOM 1697 N N . GLY A 1 228 ? -6.174 10.132 9.360 1.00 22.57 228 GLY A N 1
ATOM 1698 C CA . GLY A 1 228 ? -6.487 10.825 8.126 1.00 18.08 228 GLY A CA 1
ATOM 1699 C C . GLY A 1 228 ? -7.101 9.976 7.030 1.00 22.61 228 GLY A C 1
ATOM 1700 O O . GLY A 1 228 ? -7.131 10.419 5.880 1.00 26.59 228 GLY A O 1
ATOM 1701 N N . ALA A 1 229 ? -7.598 8.779 7.344 1.00 21.44 229 ALA A N 1
ATOM 1702 C CA . ALA A 1 229 ? -8.315 7.969 6.365 1.00 19.95 229 ALA A CA 1
ATOM 1703 C C . ALA A 1 229 ? -9.776 8.394 6.280 1.00 25.01 229 ALA A C 1
ATOM 1704 O O . ALA A 1 229 ? -10.425 8.629 7.300 1.00 23.21 229 ALA A O 1
ATOM 1706 N N . TYR A 1 230 ? -10.314 8.440 5.059 1.00 20.96 230 TYR A N 1
ATOM 1707 C CA . TYR A 1 230 ? -11.726 8.755 4.893 1.00 20.52 230 TYR A CA 1
ATOM 1708 C C . TYR A 1 230 ? -12.614 7.641 5.429 1.00 26.57 230 TYR A C 1
ATOM 1709 O O . TYR A 1 230 ? -12.479 6.465 5.055 1.00 26.76 230 TYR A O 1
ATOM 1718 N N . ILE A 1 231 ? -13.524 8.023 6.317 1.00 19.81 231 ILE A N 1
ATOM 1719 C CA . ILE A 1 231 ? -14.541 7.130 6.850 1.00 21.03 231 ILE A CA 1
ATOM 1720 C C . ILE A 1 231 ? -15.862 7.316 6.127 1.00 28.56 231 ILE A C 1
ATOM 1721 O O . ILE A 1 231 ? -16.591 6.350 5.887 1.00 22.67 231 ILE A O 1
ATOM 1726 N N . ALA A 1 232 ? -16.180 8.568 5.811 1.00 22.38 232 ALA A N 1
ATOM 1727 C CA . ALA A 1 232 ? -17.389 8.922 5.098 1.00 23.71 232 ALA A CA 1
ATOM 1728 C C . ALA A 1 232 ? -17.102 10.112 4.206 1.00 22.41 232 ALA A C 1
ATOM 1729 O O . ALA A 1 232 ? -16.469 11.095 4.614 1.00 19.60 232 ALA A O 1
ATOM 1731 N N . HIS A 1 233 ? -17.593 10.020 2.996 1.00 26.19 233 HIS A N 1
ATOM 1732 C CA . HIS A 1 233 ? -17.353 11.024 1.995 1.00 19.51 233 HIS A CA 1
ATOM 1733 C C . HIS A 1 233 ? -18.362 10.767 0.888 1.00 25.63 233 HIS A C 1
ATOM 1734 O O . HIS A 1 233 ? -18.736 9.608 0.663 1.00 26.40 233 HIS A O 1
ATOM 1741 N N . PRO A 1 234 ? -18.868 11.793 0.222 1.00 24.46 234 PRO A N 1
ATOM 1742 C CA . PRO A 1 234 ? -19.793 11.526 -0.899 1.00 30.87 234 PRO A CA 1
ATOM 1743 C C . PRO A 1 234 ? -19.211 10.594 -1.946 1.00 34.27 234 PRO A C 1
ATOM 1744 O O . PRO A 1 234 ? -19.954 9.822 -2.570 1.00 37.79 234 PRO A O 1
ATOM 1748 N N . ASP A 1 235 ? -17.900 10.647 -2.155 1.00 27.71 235 ASP A N 1
ATOM 1749 C CA . ASP A 1 235 ? -17.199 9.771 -3.092 1.00 35.95 235 ASP A CA 1
ATOM 1750 C C . ASP A 1 235 ? -16.887 8.463 -2.370 1.00 38.38 235 ASP A C 1
ATOM 1751 O O . ASP A 1 235 ? -15.901 8.377 -1.635 1.00 30.22 235 ASP A O 1
ATOM 1756 N N . LYS A 1 236 ? -17.706 7.427 -2.591 1.00 28.88 236 LYS A N 1
ATOM 1757 C CA A LYS A 1 236 ? -17.474 6.169 -1.885 0.72 36.77 236 LYS A CA 1
ATOM 1758 C CA B LYS A 1 236 ? -17.492 6.152 -1.911 0.28 37.03 236 LYS A CA 1
ATOM 1759 C C . LYS A 1 236 ? -16.217 5.447 -2.353 1.00 38.53 236 LYS A C 1
ATOM 1760 O O . LYS A 1 236 ? -15.806 4.475 -1.705 1.00 33.18 236 LYS A O 1
ATOM 1771 N N . THR A 1 237 ? -15.585 5.895 -3.437 1.00 34.68 237 THR A N 1
ATOM 1772 C CA . THR A 1 237 ? -14.314 5.304 -3.833 1.00 42.23 237 THR A CA 1
ATOM 1773 C C . THR A 1 237 ? -13.175 5.706 -2.902 1.00 45.44 237 THR A C 1
ATOM 1774 O O . THR A 1 237 ? -12.118 5.062 -2.927 1.00 32.52 237 THR A O 1
ATOM 1778 N N . ARG A 1 238 ? -13.372 6.736 -2.075 1.00 34.45 238 ARG A N 1
ATOM 1779 C CA . ARG A 1 238 ? -12.352 7.223 -1.153 1.00 29.64 238 ARG A CA 1
ATOM 1780 C C . ARG A 1 238 ? -12.347 6.499 0.188 1.00 28.57 238 ARG A C 1
ATOM 1781 O O . ARG A 1 238 ? -11.371 6.630 0.930 1.00 30.42 238 ARG A O 1
ATOM 1789 N N . ILE A 1 239 ? -13.392 5.728 0.502 1.00 28.76 239 ILE A N 1
ATOM 1790 C CA . ILE A 1 239 ? -13.517 5.164 1.844 1.00 33.04 239 ILE A CA 1
ATOM 1791 C C . ILE A 1 239 ? -12.293 4.316 2.173 1.00 39.66 239 ILE A C 1
ATOM 1792 O O . ILE A 1 239 ? -11.935 3.387 1.438 1.00 30.83 239 ILE A O 1
ATOM 1797 N N . SER A 1 240 ? -11.645 4.642 3.290 1.00 27.65 240 SER A N 1
ATOM 1798 C CA . SER A 1 240 ? -10.453 4.026 3.867 1.00 26.92 240 SER A CA 1
ATOM 1799 C C . SER A 1 240 ? -9.157 4.533 3.218 1.00 30.58 240 SER A C 1
ATOM 1800 O O . SER A 1 240 ? -8.075 4.194 3.708 1.00 33.24 240 SER A O 1
ATOM 1803 N N . LYS A 1 241 ? -9.222 5.351 2.164 1.00 29.72 241 LYS A N 1
ATOM 1804 C CA . LYS A 1 241 ? -8.032 5.979 1.603 1.00 31.12 241 LYS A CA 1
ATOM 1805 C C . LYS A 1 241 ? -7.613 7.172 2.458 1.00 27.00 241 LYS A C 1
ATOM 1806 O O . LYS A 1 241 ? -8.426 7.765 3.181 1.00 29.61 241 LYS A O 1
ATOM 1812 N N . LYS A 1 242 ? -6.329 7.525 2.373 1.00 29.00 242 LYS A N 1
ATOM 1813 C CA A LYS A 1 242 ? -5.763 8.584 3.200 0.61 35.89 242 LYS A CA 1
ATOM 1814 C CA B LYS A 1 242 ? -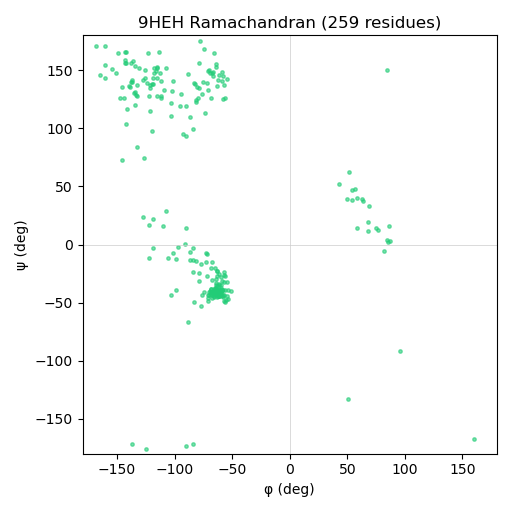5.798 8.584 3.217 0.39 35.87 242 LYS A CA 1
ATOM 1815 C C . LYS A 1 242 ? -6.007 9.953 2.582 1.00 34.86 242 LYS A C 1
ATOM 1816 O O . LYS A 1 242 ? -6.027 10.108 1.358 1.00 39.80 242 LYS A O 1
ATOM 1827 N N . LEU A 1 243 ? -6.189 10.946 3.449 1.00 28.78 243 LEU A N 1
ATOM 1828 C CA . LEU A 1 243 ? -6.208 12.339 3.031 1.00 28.32 243 LEU A CA 1
ATOM 1829 C C . LEU A 1 243 ? -4.846 12.712 2.458 1.00 35.69 243 LEU A C 1
ATOM 1830 O O . LEU A 1 243 ? -3.804 12.345 3.009 1.00 36.26 243 LEU A O 1
ATOM 1835 N N . GLU A 1 244 ? -4.854 13.433 1.334 1.00 46.66 244 GLU A N 1
ATOM 1836 C CA A GLU A 1 244 ? -3.619 13.852 0.685 0.48 50.75 244 GLU A CA 1
ATOM 1837 C CA B GLU A 1 244 ? -3.637 13.840 0.647 0.52 50.82 244 GLU A CA 1
ATOM 1838 C C . GLU A 1 244 ? -3.726 15.312 0.269 1.00 45.34 244 GLU A C 1
ATOM 1839 O O . GLU A 1 244 ? -4.805 15.806 -0.068 1.00 41.49 244 GLU A O 1
ATOM 1850 N N . GLY A 1 245 ? -2.589 16.000 0.322 1.00 47.29 245 GLY A N 1
ATOM 1851 C CA . GLY A 1 245 ? -2.500 17.365 -0.162 1.00 47.11 245 GLY A CA 1
ATOM 1852 C C . GLY A 1 245 ? -3.256 18.394 0.642 1.00 46.09 245 GLY A C 1
ATOM 1853 O O . GLY A 1 245 ? -3.753 19.373 0.072 1.00 42.88 245 GLY A O 1
ATOM 1854 N N . ASP A 1 246 ? -3.354 18.208 1.959 1.00 40.69 246 ASP A N 1
ATOM 1855 C CA . ASP A 1 246 ? -4.008 19.178 2.836 1.00 32.08 246 ASP A CA 1
ATOM 1856 C C . ASP A 1 246 ? -3.297 19.188 4.181 1.00 32.31 246 ASP A C 1
ATOM 1857 O O . ASP A 1 246 ? -3.819 18.685 5.182 1.00 32.17 246 ASP A O 1
ATOM 1862 N N . PRO A 1 247 ? -2.094 19.759 4.240 1.00 40.61 247 PRO A N 1
ATOM 1863 C CA . PRO A 1 247 ? -1.316 19.760 5.498 1.00 39.16 247 PRO A CA 1
ATOM 1864 C C . PRO A 1 247 ? -2.052 20.421 6.657 1.00 39.26 247 PRO A C 1
ATOM 1865 O O . PRO A 1 247 ? -2.015 19.886 7.780 1.00 31.27 247 PRO A O 1
ATOM 1869 N N . PRO A 1 248 ? -2.713 21.581 6.463 1.00 34.17 248 PRO A N 1
ATOM 1870 C CA . PRO A 1 248 ? -3.407 22.185 7.617 1.00 31.89 248 PRO A CA 1
ATOM 1871 C C . PRO A 1 248 ? -4.480 21.288 8.214 1.00 25.70 248 PRO A C 1
ATOM 1872 O O . PRO A 1 248 ? -4.617 21.226 9.443 1.00 26.25 248 PRO A O 1
ATOM 1876 N N . LEU A 1 249 ? -5.258 20.602 7.374 1.00 24.96 249 LEU A N 1
ATOM 1877 C CA . LEU A 1 249 ? -6.280 19.712 7.905 1.00 23.58 249 LEU A CA 1
ATOM 1878 C C . LEU A 1 249 ? -5.647 18.495 8.556 1.00 23.39 249 LEU A C 1
ATOM 1879 O O . LEU A 1 249 ? -6.065 18.078 9.641 1.00 20.85 249 LEU A O 1
ATOM 1884 N N . MET A 1 250 ? -4.639 17.909 7.912 1.00 22.79 250 MET A N 1
ATOM 1885 C CA . MET A 1 250 ? -4.014 16.737 8.509 1.00 22.29 250 MET A CA 1
ATOM 1886 C C . MET A 1 250 ? -3.388 17.090 9.850 1.00 22.89 250 MET A C 1
ATOM 1887 O O . MET A 1 250 ? -3.488 16.317 10.808 1.00 20.59 250 MET A O 1
ATOM 1892 N N . ASP A 1 251 ? -2.756 18.262 9.950 1.00 25.50 251 ASP A N 1
ATOM 1893 C CA . ASP A 1 251 ? -2.168 18.639 11.230 1.00 27.26 251 ASP A CA 1
ATOM 1894 C C . ASP A 1 251 ? -3.246 18.808 12.298 1.00 21.46 251 ASP A C 1
ATOM 1895 O O . ASP A 1 251 ? -3.036 18.441 13.465 1.00 21.99 251 ASP A O 1
ATOM 1900 N N . SER A 1 252 ? -4.408 19.365 11.916 1.00 19.87 252 SER A N 1
ATOM 1901 C CA . SER A 1 252 ? -5.512 19.519 12.864 1.00 19.27 252 SER A CA 1
ATOM 1902 C C . SER A 1 252 ? -6.021 18.167 13.351 1.00 21.77 252 SER A C 1
ATOM 1903 O O . SER A 1 252 ? -6.361 18.014 14.532 1.00 18.89 252 SER A O 1
ATOM 1906 N N . ILE A 1 253 ? -6.097 17.178 12.453 1.00 18.82 253 ILE A N 1
ATOM 1907 C CA . ILE A 1 253 ? -6.520 15.835 12.854 1.00 18.74 253 ILE A CA 1
ATOM 1908 C C . ILE A 1 253 ? -5.528 15.240 13.835 1.00 18.71 253 ILE A C 1
ATOM 1909 O O . ILE A 1 253 ? -5.909 14.674 14.869 1.00 21.93 253 ILE A O 1
ATOM 1914 N N . THR A 1 254 ? -4.232 15.380 13.537 1.00 19.97 254 THR A N 1
ATOM 1915 C CA . THR A 1 254 ? -3.209 14.843 14.433 1.00 19.85 254 THR A CA 1
ATOM 1916 C C . THR A 1 254 ? -3.293 15.474 15.817 1.00 16.08 254 THR A C 1
ATOM 1917 O O . THR A 1 254 ? -3.163 14.777 16.832 1.00 21.29 254 THR A O 1
ATOM 1921 N N . ALA A 1 255 ? -3.530 16.782 15.879 1.00 21.37 255 ALA A N 1
ATOM 1922 C CA . ALA A 1 255 ? -3.604 17.485 17.151 1.00 19.02 255 ALA A CA 1
ATOM 1923 C C . ALA A 1 255 ? -4.995 17.446 17.775 1.00 22.34 255 ALA A C 1
ATOM 1924 O O . ALA A 1 255 ? -5.165 17.934 18.896 1.00 21.40 255 ALA A O 1
ATOM 1926 N N . GLY A 1 256 ? -5.995 16.916 17.077 1.00 17.87 256 GLY A N 1
ATOM 1927 C CA . GLY A 1 256 ? -7.342 16.902 17.637 1.00 20.79 256 GLY A CA 1
ATOM 1928 C C . GLY A 1 256 ? -7.907 18.290 17.850 1.00 22.00 256 GLY A C 1
ATOM 1929 O O . GLY A 1 256 ? -8.611 18.530 18.839 1.00 23.53 256 GLY A O 1
ATOM 1930 N N . LYS A 1 257 ? -7.614 19.225 16.931 1.00 18.21 257 LYS A N 1
ATOM 1931 C CA . LYS A 1 257 ? -8.103 20.574 17.071 1.00 16.17 257 LYS A CA 1
ATOM 1932 C C . LYS A 1 257 ? -9.120 20.880 15.980 1.00 18.38 257 LYS A C 1
ATOM 1933 O O . LYS A 1 257 ? -9.002 20.379 14.852 1.00 19.52 257 LYS A O 1
ATOM 1939 N N . PRO A 1 258 ? -10.116 21.709 16.283 1.00 17.15 258 PRO A N 1
ATOM 1940 C CA . PRO A 1 258 ? -11.006 22.196 15.225 1.00 17.87 258 PRO A CA 1
ATOM 1941 C C . PRO A 1 258 ? -10.249 23.053 14.224 1.00 21.87 258 PRO A C 1
ATOM 1942 O O . PRO A 1 258 ? -9.221 23.670 14.541 1.00 20.92 258 PRO A O 1
ATOM 1946 N N . TYR A 1 259 ? -10.789 23.104 13.007 1.00 17.88 259 TYR A N 1
ATOM 1947 C CA . TYR A 1 259 ? -10.138 23.798 11.911 1.00 19.96 259 TYR A CA 1
ATOM 1948 C C . TYR A 1 259 ? -11.209 24.373 10.990 1.00 19.12 259 TYR A C 1
ATOM 1949 O O . TYR A 1 259 ? -12.098 23.642 10.544 1.00 19.20 259 TYR A O 1
ATOM 1958 N N . THR A 1 260 ? -11.136 25.674 10.718 1.00 18.67 260 THR A N 1
ATOM 1959 C CA . THR A 1 260 ? -12.101 26.316 9.838 1.00 17.78 260 THR A CA 1
ATOM 1960 C C . THR A 1 260 ? -11.356 27.044 8.732 1.00 26.78 260 THR A C 1
ATOM 1961 O O . THR A 1 260 ? -10.284 27.611 8.954 1.00 24.53 260 THR A O 1
ATOM 1965 N N . ARG A 1 261 ? -11.918 27.021 7.533 1.00 21.88 261 ARG A N 1
ATOM 1966 C CA . ARG A 1 261 ? -11.276 27.728 6.441 1.00 22.86 261 ARG A CA 1
ATOM 1967 C C . ARG A 1 261 ? -12.340 28.164 5.461 1.00 21.29 261 ARG A C 1
ATOM 1968 O O . ARG A 1 261 ? -13.362 27.503 5.291 1.00 23.20 261 ARG A O 1
ATOM 1976 N N . GLN A 1 262 ? -12.096 29.297 4.833 1.00 18.85 262 GLN A N 1
ATOM 1977 C CA . GLN A 1 262 ? -13.024 29.816 3.851 1.00 19.39 262 GLN A CA 1
ATOM 1978 C C . GLN A 1 262 ? -12.203 30.374 2.707 1.00 25.59 262 GLN A C 1
ATOM 1979 O O . GLN A 1 262 ? -11.206 31.066 2.932 1.00 26.15 262 GLN A O 1
ATOM 1985 N N . ARG A 1 263 ? -12.614 30.089 1.479 1.00 21.87 263 ARG A N 1
ATOM 1986 C CA A ARG A 1 263 ? -11.892 30.647 0.349 0.47 22.61 263 ARG A CA 1
ATOM 1987 C CA B ARG A 1 263 ? -11.878 30.617 0.341 0.53 22.59 263 ARG A CA 1
ATOM 1988 C C . ARG A 1 263 ? -12.792 30.604 -0.869 1.00 21.80 263 ARG A C 1
ATOM 1989 O O . ARG A 1 263 ? -13.775 29.857 -0.914 1.00 24.11 263 ARG A O 1
ATOM 2004 N N . PHE A 1 264 ? -12.448 31.428 -1.849 1.00 20.97 264 PHE A N 1
ATOM 2005 C CA . PHE A 1 264 ? -13.110 31.323 -3.136 1.00 20.85 264 PHE A CA 1
ATOM 2006 C C . PHE A 1 264 ? -12.447 30.201 -3.913 1.00 23.44 264 PHE A C 1
ATOM 2007 O O . PHE A 1 264 ? -11.228 30.213 -4.123 1.00 26.18 264 PHE A O 1
ATOM 2015 N N . ASN A 1 265 ? -13.238 29.213 -4.310 1.00 19.01 265 ASN A N 1
ATOM 2016 C CA . ASN A 1 265 ? -12.729 28.091 -5.076 1.00 22.13 265 ASN A CA 1
ATOM 2017 C C . ASN A 1 265 ? -12.761 28.474 -6.553 1.00 22.62 265 ASN A C 1
ATOM 2018 O O . ASN A 1 265 ? -13.838 28.597 -7.151 1.00 21.97 265 ASN A O 1
ATOM 2023 N N . SER A 1 266 ? -11.578 28.672 -7.146 1.00 22.97 266 SER A N 1
ATOM 2024 C CA A SER A 1 266 ? -11.524 29.137 -8.525 0.56 21.85 266 SER A CA 1
ATOM 2025 C CA B SER A 1 266 ? -11.499 29.131 -8.527 0.44 21.94 266 SER A CA 1
ATOM 2026 C C . SER A 1 266 ? -11.867 28.041 -9.519 1.00 25.98 266 SER A C 1
ATOM 2027 O O . SER A 1 266 ? -12.147 28.353 -10.680 1.00 24.84 266 SER A O 1
ATOM 2032 N N . PHE A 1 267 ? -11.846 26.776 -9.084 1.00 24.81 267 PHE A N 1
ATOM 2033 C CA . PHE A 1 267 ? -12.273 25.667 -9.929 1.00 26.71 267 PHE A CA 1
ATOM 2034 C C . PHE A 1 267 ? -13.788 25.599 -10.023 1.00 21.89 267 PHE A C 1
ATOM 2035 O O . PHE A 1 267 ? -14.331 25.381 -11.104 1.00 22.43 267 PHE A O 1
ATOM 2043 N N . THR A 1 268 ? -14.482 25.769 -8.901 1.00 21.46 268 THR A N 1
ATOM 2044 C CA . THR A 1 268 ? -15.929 25.638 -8.871 1.00 21.76 268 THR A CA 1
ATOM 2045 C C . THR A 1 268 ? -16.653 26.978 -8.872 1.00 20.81 268 THR A C 1
ATOM 2046 O O . THR A 1 268 ? -17.887 26.987 -8.944 1.00 19.14 268 THR A O 1
ATOM 2050 N N . ASN A 1 269 ? -15.925 28.094 -8.747 1.00 18.86 269 ASN A N 1
ATOM 2051 C CA . ASN A 1 269 ? -16.514 29.448 -8.818 1.00 16.23 269 ASN A CA 1
ATOM 2052 C C . ASN A 1 269 ? -17.519 29.685 -7.689 1.00 17.57 269 ASN A C 1
ATOM 2053 O O . ASN A 1 269 ? -18.534 30.362 -7.860 1.00 18.91 269 ASN A O 1
ATOM 2058 N N . ALA A 1 270 ? -17.190 29.187 -6.491 1.00 16.68 270 ALA A N 1
ATOM 2059 C CA . ALA A 1 270 ? -18.044 29.381 -5.332 1.00 16.63 270 ALA A CA 1
ATOM 2060 C C . ALA A 1 270 ? -17.174 29.726 -4.137 1.00 18.83 270 ALA A C 1
ATOM 2061 O O . ALA A 1 270 ? -16.081 29.168 -3.968 1.00 17.94 270 ALA A O 1
ATOM 2063 N N . GLU A 1 271 ? -17.645 30.673 -3.323 1.00 16.92 271 GLU A N 1
ATOM 2064 C CA . GLU A 1 271 ? -17.031 30.941 -2.030 1.00 16.65 271 GLU A CA 1
ATOM 2065 C C . GLU A 1 271 ? -17.403 29.805 -1.085 1.00 16.60 271 GLU A C 1
ATOM 2066 O O . GLU A 1 271 ? -18.574 29.642 -0.719 1.00 20.03 271 GLU A O 1
ATOM 2072 N N . MET A 1 272 ? -16.411 29.025 -0.684 1.00 16.43 272 MET A N 1
ATOM 2073 C CA . MET A 1 272 ? -16.639 27.780 0.026 1.00 16.33 272 MET A CA 1
ATOM 2074 C C . MET A 1 272 ? -16.155 27.879 1.460 1.00 23.68 272 MET A C 1
ATOM 2075 O O . MET A 1 272 ? -15.104 28.468 1.725 1.00 21.43 272 MET A O 1
ATOM 2080 N N . MET A 1 273 ? -16.927 27.295 2.373 1.00 17.28 273 MET A N 1
ATOM 2081 C CA . MET A 1 273 ? -16.549 27.197 3.778 1.00 15.46 273 MET A CA 1
ATOM 2082 C C . MET A 1 273 ? -16.356 25.744 4.175 1.00 18.58 273 MET A C 1
ATOM 2083 O O . MET A 1 273 ? -17.087 24.856 3.719 1.00 17.73 273 MET A O 1
ATOM 2088 N N . ASN A 1 274 ? -15.370 25.506 5.028 1.00 17.41 274 ASN A N 1
ATOM 2089 C CA . ASN A 1 274 ? -15.168 24.178 5.592 1.00 17.74 274 ASN A CA 1
ATOM 2090 C C . ASN A 1 274 ? -14.926 24.326 7.089 1.00 20.56 274 ASN A C 1
ATOM 2091 O O . ASN A 1 274 ? -14.148 25.190 7.510 1.00 23.58 274 ASN A O 1
ATOM 2096 N N . ALA A 1 275 ? -15.633 23.537 7.900 1.00 15.75 275 ALA A N 1
ATOM 2097 C CA . ALA A 1 275 ? -15.447 23.567 9.348 1.00 16.15 275 ALA A CA 1
ATOM 2098 C C . ALA A 1 275 ? -15.331 22.137 9.829 1.00 16.65 275 ALA A C 1
ATOM 2099 O O . ALA A 1 275 ? -16.181 21.296 9.513 1.00 17.56 275 ALA A O 1
ATOM 2101 N N . TYR A 1 276 ? -14.268 21.870 10.581 1.00 16.77 276 TYR A N 1
ATOM 2102 C CA . TYR A 1 276 ? -13.949 20.535 11.056 1.00 18.74 276 TYR A CA 1
ATOM 2103 C C . TYR A 1 276 ? -13.942 20.574 12.568 1.00 16.04 276 TYR A C 1
ATOM 2104 O O . TYR A 1 276 ? -13.428 21.531 13.162 1.00 17.29 276 TYR A O 1
ATOM 2113 N N . VAL A 1 277 ? -14.507 19.546 13.187 1.00 15.59 277 VAL A N 1
ATOM 2114 C CA . VAL A 1 277 ? -14.570 19.456 14.647 1.00 15.88 277 VAL A CA 1
ATOM 2115 C C . VAL A 1 277 ? -14.179 18.037 15.042 1.00 14.67 277 VAL A C 1
ATOM 2116 O O . VAL A 1 277 ? -14.685 17.071 14.458 1.00 17.67 277 VAL A O 1
ATOM 2120 N N . PRO A 1 278 ? -13.264 17.862 15.981 1.00 14.47 278 PRO A N 1
ATOM 2121 C CA . PRO A 1 278 ? -12.916 16.503 16.414 1.00 16.03 278 PRO A CA 1
ATOM 2122 C C . PRO A 1 278 ? -14.104 15.767 17.012 1.00 19.93 278 PRO A C 1
ATOM 2123 O O . PRO A 1 278 ? -14.957 16.345 17.690 1.00 18.86 278 PRO A O 1
ATOM 2127 N N . VAL A 1 279 ? -14.134 14.459 16.770 1.00 17.18 279 VAL A N 1
ATOM 2128 C CA . VAL A 1 279 ? -15.109 13.552 17.362 1.00 17.40 279 VAL A CA 1
ATOM 2129 C C . VAL A 1 279 ? -14.400 12.787 18.475 1.00 19.17 279 VAL A C 1
ATOM 2130 O O . VAL A 1 279 ? -13.502 11.983 18.206 1.00 19.02 279 VAL A O 1
ATOM 2134 N N . THR A 1 280 ? -14.773 13.067 19.729 1.00 20.47 280 THR A N 1
ATOM 2135 C CA . THR A 1 280 ? -14.144 12.450 20.893 1.00 18.65 280 THR A CA 1
ATOM 2136 C C . THR A 1 280 ? -14.628 11.022 21.073 1.00 18.40 280 THR A C 1
ATOM 2137 O O . THR A 1 280 ? -15.835 10.772 21.087 1.00 23.26 280 THR A O 1
ATOM 2141 N N . ILE A 1 281 ? -13.693 10.084 21.230 1.00 19.15 281 ILE A N 1
ATOM 2142 C CA . ILE A 1 281 ? -14.038 8.680 21.388 1.00 19.05 281 ILE A CA 1
ATOM 2143 C C . ILE A 1 281 ? -13.497 8.238 22.744 1.00 21.39 281 ILE A C 1
ATOM 2144 O O . ILE A 1 281 ? -12.306 7.927 22.883 1.00 17.01 281 ILE A O 1
ATOM 2149 N N . GLY A 1 282 ? -14.378 8.240 23.745 1.00 19.32 282 GLY A N 1
ATOM 2150 C CA . GLY A 1 282 ? -14.057 7.742 25.075 1.00 20.68 282 GLY A CA 1
ATOM 2151 C C . GLY A 1 282 ? -12.783 8.325 25.620 1.00 20.29 282 GLY A C 1
ATOM 2152 O O . GLY A 1 282 ? -12.551 9.535 25.557 1.00 23.03 282 GLY A O 1
ATOM 2153 N N . ASN A 1 283 ? -11.923 7.464 26.155 1.00 20.40 283 ASN A N 1
ATOM 2154 C CA . ASN A 1 283 ? -10.629 7.902 26.652 1.00 20.17 283 ASN A CA 1
ATOM 2155 C C . ASN A 1 283 ? -9.496 7.451 25.741 1.00 20.34 283 ASN A C 1
ATOM 2156 O O . ASN A 1 283 ? -8.362 7.255 26.185 1.00 22.09 283 ASN A O 1
ATOM 2161 N N . THR A 1 284 ? -9.791 7.297 24.446 1.00 15.64 284 THR A N 1
ATOM 2162 C CA . THR A 1 284 ? -8.745 6.879 23.517 1.00 16.90 284 THR A CA 1
ATOM 2163 C C . THR A 1 284 ? -7.688 7.951 23.345 1.00 16.64 284 THR A C 1
ATOM 2164 O O . THR A 1 284 ? -6.533 7.637 23.025 1.00 20.65 284 THR A O 1
ATOM 2168 N N . GLY A 1 285 ? -8.077 9.212 23.472 1.00 17.06 285 GLY A N 1
ATOM 2169 C CA . GLY A 1 285 ? -7.161 10.289 23.153 1.00 20.06 285 GLY A CA 1
ATOM 2170 C C . GLY A 1 285 ? -6.812 10.399 21.687 1.00 18.97 285 GLY A C 1
ATOM 2171 O O . GLY A 1 285 ? -5.881 11.140 21.335 1.00 20.62 285 GLY A O 1
ATOM 2172 N N . THR A 1 286 ? -7.522 9.692 20.803 1.00 16.57 286 THR A N 1
ATOM 2173 C CA . THR A 1 286 ? -7.239 9.733 19.370 1.00 15.13 286 THR A CA 1
ATOM 2174 C C . THR A 1 286 ? -8.523 10.085 18.640 1.00 16.77 286 THR A C 1
ATOM 2175 O O . THR A 1 286 ? -9.138 9.236 17.983 1.00 17.50 286 THR A O 1
ATOM 2179 N N . PRO A 1 287 ? -8.946 11.343 18.705 1.00 15.12 287 PRO A N 1
ATOM 2180 C CA . PRO A 1 287 ? -10.243 11.702 18.118 1.00 17.19 287 PRO A CA 1
ATOM 2181 C C . PRO A 1 287 ? -10.270 11.580 16.598 1.00 15.18 287 PRO A C 1
ATOM 2182 O O . PRO A 1 287 ? -9.272 11.783 15.898 1.00 16.68 287 PRO A O 1
ATOM 2186 N N . TRP A 1 288 ? -11.448 11.245 16.086 1.00 16.38 288 TRP A N 1
ATOM 2187 C CA . TRP A 1 288 ? -11.686 11.307 14.656 1.00 14.17 288 TRP A CA 1
ATOM 2188 C C . TRP A 1 288 ? -12.059 12.745 14.323 1.00 15.73 288 TRP A C 1
ATOM 2189 O O . TRP A 1 288 ? -11.977 13.639 15.172 1.00 15.56 288 TRP A O 1
ATOM 2200 N N . MET A 1 289 ? -12.481 13.001 13.085 1.00 15.30 289 MET A N 1
ATOM 2201 C CA . MET A 1 289 ? -12.698 14.385 12.672 1.00 14.94 289 MET A CA 1
ATOM 2202 C C . MET A 1 289 ? -13.894 14.468 11.742 1.00 15.15 289 MET A C 1
ATOM 2203 O O . MET A 1 289 ? -13.942 13.744 10.743 1.00 16.74 289 MET A O 1
ATOM 2208 N N . LEU A 1 290 ? -14.865 15.322 12.062 1.00 14.19 290 LEU A N 1
ATOM 2209 C CA A LEU A 1 290 ? -16.045 15.524 11.223 0.69 14.43 290 LEU A CA 1
ATOM 2210 C CA B LEU A 1 290 ? -16.032 15.514 11.211 0.31 14.75 290 LEU A CA 1
ATOM 2211 C C . LEU A 1 290 ? -15.947 16.876 10.538 1.00 19.92 290 LEU A C 1
ATOM 2212 O O . LEU A 1 290 ? -15.668 17.885 11.194 1.00 19.52 290 LEU A O 1
ATOM 2221 N N . GLY A 1 291 ? -16.176 16.904 9.235 1.00 14.47 291 GLY A N 1
ATOM 2222 C CA . GLY A 1 291 ? -16.168 18.147 8.492 1.00 15.18 291 GLY A CA 1
ATOM 2223 C C . GLY A 1 291 ? -17.533 18.460 7.910 1.00 18.56 291 GLY A C 1
ATOM 2224 O O . GLY A 1 291 ? -18.295 17.560 7.566 1.00 15.84 291 GLY A O 1
ATOM 2225 N N . VAL A 1 292 ? -17.826 19.747 7.787 1.00 15.76 292 VAL A N 1
ATOM 2226 C CA . VAL A 1 292 ? -18.974 20.234 7.033 1.00 14.24 292 VAL A CA 1
ATOM 2227 C C . VAL A 1 292 ? -18.451 21.179 5.963 1.00 15.79 292 VAL A C 1
ATOM 2228 O O . VAL A 1 292 ? -17.673 22.099 6.264 1.00 17.32 292 VAL A O 1
ATOM 2232 N N . SER A 1 293 ? -18.851 20.926 4.719 1.00 16.09 293 SER A N 1
ATOM 2233 C CA . SER A 1 293 ? -18.486 21.750 3.572 1.00 16.25 293 SER A CA 1
ATOM 2234 C C . SER A 1 293 ? -19.750 22.384 3.018 1.00 15.90 293 SER A C 1
ATOM 2235 O O . SER A 1 293 ? -20.726 21.679 2.734 1.00 17.79 293 SER A O 1
ATOM 2238 N N . VAL A 1 294 ? -19.727 23.703 2.851 1.00 15.01 294 VAL A N 1
ATOM 2239 C CA . VAL A 1 294 ? -20.957 24.396 2.466 1.00 16.92 294 VAL A CA 1
ATOM 2240 C C . VAL A 1 294 ? -20.599 25.752 1.885 1.00 18.51 294 VAL A C 1
ATOM 2241 O O . VAL A 1 294 ? -19.636 26.385 2.342 1.00 18.26 294 VAL A O 1
ATOM 2245 N N . PRO A 1 295 ? -21.311 26.227 0.869 1.00 14.32 295 PRO A N 1
ATOM 2246 C CA . PRO A 1 295 ? -21.026 27.580 0.364 1.00 15.47 295 PRO A CA 1
ATOM 2247 C C . PRO A 1 295 ? -21.377 28.630 1.396 1.00 18.16 295 PRO A C 1
ATOM 2248 O O . PRO A 1 295 ? -22.354 28.502 2.141 1.00 18.03 295 PRO A O 1
ATOM 2252 N N . GLU A 1 296 ? -20.567 29.697 1.420 1.00 19.05 296 GLU A N 1
ATOM 2253 C CA . GLU A 1 296 ? -20.857 30.836 2.283 1.00 21.62 296 GLU A CA 1
ATOM 2254 C C . GLU A 1 296 ? -22.263 31.380 2.058 1.00 19.07 296 GLU A C 1
ATOM 2255 O O . GLU A 1 296 ? -22.961 31.737 3.015 1.00 19.55 296 GLU A O 1
ATOM 2261 N N . GLN A 1 297 ? -22.713 31.423 0.800 1.00 18.87 297 GLN A N 1
ATOM 2262 C CA . GLN A 1 297 ? -24.026 31.992 0.532 1.00 18.75 297 GLN A CA 1
ATOM 2263 C C . GLN A 1 297 ? -25.107 31.235 1.286 1.00 20.61 297 GLN A C 1
ATOM 2264 O O . GLN A 1 297 ? -26.072 31.838 1.777 1.00 20.79 297 GLN A O 1
ATOM 2270 N N . VAL A 1 298 ? -24.973 29.903 1.355 1.00 18.81 298 VAL A N 1
ATOM 2271 C CA . VAL A 1 298 ? -25.959 29.070 2.030 1.00 21.51 298 VAL A CA 1
ATOM 2272 C C . VAL A 1 298 ? -26.006 29.401 3.518 1.00 22.34 298 VAL A C 1
ATOM 2273 O O . VAL A 1 298 ? -27.087 29.516 4.114 1.00 24.30 298 VAL A O 1
ATOM 2277 N N . VAL A 1 299 ? -24.836 29.599 4.131 1.00 21.74 299 VAL A N 1
ATOM 2278 C CA . VAL A 1 299 ? -24.789 29.931 5.552 1.00 25.14 299 VAL A CA 1
ATOM 2279 C C . VAL A 1 299 ? -25.313 31.347 5.789 1.00 28.46 299 VAL A C 1
ATOM 2280 O O . VAL A 1 299 ? -26.063 31.583 6.745 1.00 31.01 299 VAL A O 1
ATOM 2284 N N . MET A 1 300 ? -24.956 32.301 4.916 1.00 22.76 300 MET A N 1
ATOM 2285 C CA . MET A 1 300 ? -25.483 33.660 5.053 1.00 25.52 300 MET A CA 1
ATOM 2286 C C . MET A 1 300 ? -27.004 33.671 4.962 1.00 29.73 300 MET A C 1
ATOM 2287 O O . MET A 1 300 ? -27.674 34.365 5.735 1.00 31.98 300 MET A O 1
ATOM 2292 N N . ALA A 1 301 ? -27.570 32.916 4.018 1.00 28.49 301 ALA A N 1
ATOM 2293 C CA . ALA A 1 301 ? -29.022 32.867 3.895 1.00 37.21 301 ALA A CA 1
ATOM 2294 C C . ALA A 1 301 ? -29.662 32.277 5.145 1.00 45.61 301 ALA A C 1
ATOM 2295 O O . ALA A 1 301 ? -30.753 32.695 5.546 1.00 36.21 301 ALA A O 1
ATOM 2297 N N . GLU A 1 302 ? -29.008 31.293 5.770 1.00 35.31 302 GLU A N 1
ATOM 2298 C CA A GLU A 1 302 ? -29.528 30.748 7.021 0.53 41.31 302 GLU A CA 1
ATOM 2299 C CA B GLU A 1 302 ? -29.547 30.756 7.013 0.47 41.33 302 GLU A CA 1
ATOM 2300 C C . GLU A 1 302 ? -29.390 31.744 8.164 1.00 37.97 302 GLU A C 1
ATOM 2301 O O . GLU A 1 302 ? -30.236 31.776 9.063 1.00 46.57 302 GLU A O 1
ATOM 2312 N N . SER A 1 303 ? -28.331 32.560 8.152 1.00 34.96 303 SER A N 1
ATOM 2313 C CA . SER A 1 303 ? -28.200 33.590 9.177 1.00 41.84 303 SER A CA 1
ATOM 2314 C C . SER A 1 303 ? -29.342 34.594 9.085 1.00 56.72 303 SER A C 1
ATOM 2315 O O . SER A 1 303 ? -29.718 35.199 10.096 1.00 60.98 303 SER A O 1
ATOM 2318 N N . VAL A 1 304 ? -29.914 34.762 7.888 1.00 54.79 304 VAL A N 1
ATOM 2319 C CA . VAL A 1 304 ? -31.088 35.612 7.700 1.00 59.72 304 VAL A CA 1
ATOM 2320 C C . VAL A 1 304 ? -32.346 34.908 8.183 1.00 77.48 304 VAL A C 1
ATOM 2321 O O . VAL A 1 304 ? -33.111 35.458 8.984 1.00 83.08 304 VAL A O 1
ATOM 2325 N N . ARG A 1 305 ? -32.579 33.683 7.689 1.00 73.63 305 ARG A N 1
ATOM 2326 C CA A ARG A 1 305 ? -33.779 32.934 8.045 0.41 72.96 305 ARG A CA 1
ATOM 2327 C CA B ARG A 1 305 ? -33.773 32.922 8.047 0.59 73.08 305 ARG A CA 1
ATOM 2328 C C . ARG A 1 305 ? -33.954 32.806 9.555 1.00 81.92 305 ARG A C 1
ATOM 2329 O O . ARG A 1 305 ? -35.055 32.480 10.017 1.00 82.05 305 ARG A O 1
ATOM 2344 N N . LEU A 1 306 ? -32.900 33.063 10.327 1.00 79.67 306 LEU A N 1
ATOM 2345 C CA . LEU A 1 306 ? -32.934 33.072 11.787 1.00 81.04 306 LEU A CA 1
ATOM 2346 C C . LEU A 1 306 ? -34.117 33.873 12.331 1.00 92.38 306 LEU A C 1
ATOM 2347 O O . LEU A 1 306 ? -34.428 34.958 11.835 1.00 99.62 306 LEU A O 1
#

Sequence (284 aa):
QQSGQQQKTTAQQLLLEQQTAYYTSAYYSVQNRRLDVALFAARDLVQQSVISLREEAGAPDRATAEQLLKNALKSSHPDDLLSMSLAWEPNAFDGKDQQYVSQQPEQDPKGRFVRYVDRDNTGKVALHNLTDYETPGSGDYYLLPRKKLQKEVILEPYSYPYNGVDVLLTSIAVPIMIDDGKKFYGSVTADFSLLDTLQQQMVNGIKPYQGAGYATMLSASGAYIAHPDKKTRISKKKLEEGDPPLMDSITAGKPYTRQRRFNSSFTNAEMMNAYVPVTIGNTGTPWMLLGVSVPEQVVMAEESVRRL

Nearest PDB structures (foldseek):
  7psg-assembly2_D  TM=9.244E-01  e=2.971E-30  Pectobacterium atrosepticum SCRI1043
  6pzj-assembly1_A-2  TM=8.844E-01  e=5.334E-23  Leptospira interrogans serovar Copenhageni str. Fiocruz L1-130
  7prr-assembly1_B  TM=8.050E-01  e=6.378E-24  Pseudomonas aeruginosa PAO1
  6fu4-assembly2_B  TM=8.864E-01  e=1.117E-21  Pseudomonas aeruginosa PAO1
  6f9g-assembly3_C  TM=8.566E-01  e=2.073E-19  Pseudomonas putida KT2440

Solvent-accessible surface area: 14030 Å² total; per-residue (Å²): 155,64,52,126,94,81,61,64,66,0,46,113,39,0,72,122,29,0,116,78,9,3,96,46,0,36,89,80,1,14,49,0,5,104,4,0,76,91,6,13,112,37,0,32,48,34,70,130,88,43,90,17,85,15,72,54,0,26,86,52,0,68,66,17,0,156,75,55,108,71,1,34,0,0,6,0,1,1,35,86,80,10,6,21,45,106,11,144,106,43,76,109,80,113,156,50,11,112,159,0,18,5,2,38,21,0,7,51,54,139,118,43,143,18,30,52,60,39,12,108,19,18,73,64,113,47,53,0,45,13,2,34,59,0,77,155,77,90,75,20,12,12,8,58,26,49,61,51,72,14,78,77,93,110,29,54,2,1,0,1,0,10,12,0,59,29,131,60,118,28,43,0,3,0,4,1,7,1,12,1,98,25,0,11,136,16,1,58,46,41,122,6,27,181,46,51,8,99,5,10,0,2,0,29,48,0,2,25,0,0,22,76,48,120,119,93,19,40,133,118,25,158,64,21,101,67,4,52,101,13,4,104,58,22,129,92,50,38,56,24,131,101,33,83,196,89,112,31,54,38,0,23,0,17,18,25,1,78,4,19,115,2,70,54,30,2,0,0,0,0,9,0,36,33,124,29,0,49,49,77,32,108,183,181

Radius of gyration: 21.87 Å; Cα contacts (8 Å, |Δi|>4): 569; chains: 1; bounding box: 34×76×52 Å

B-factor: mean 27.53, std 13.92, range [11.26, 99.62]

Secondary structure (DSSP, 8-state):
--HHHHHHHHHHHHHHHHHHHHHHHHHHHHHHHHHHHHHHHHHHHHHHTSS--HHHHHHHHHHHHHT-TT--EEEEEE-TTTTTS-GGGGTTSTTS-TT---EEEEEE-TTS-EEEEE---TTSTTTTHHHHHHHHH-S-EEPPPEEEEETTEEEEEEEEEEEEEETTEEEEEEEEEEEHHHHHHHHHTT-GGGGTSEEEEE-TTSBEEE-S-GGGTTPBP-S-HHHHHHHHHT--EEEEEEETTTTEEEEEEEEEE--TT-S--EEEEEEEEHHHHHHHHHH-